Protein AF-A0A2L2WLI5-F1 (afdb_monomer)

Nearest PDB structures (foldseek):
  4k7j-assembly1_A  TM=8.783E-01  e=5.135E-07  Neisseria meningitidis 4119
  8gld-assembly2_B  TM=8.188E-01  e=1.890E-06  Campylobacter jejuni subsp. jejuni 81-176
  7pzh-assembly4_GGG  TM=7.085E-01  e=3.928E-03  Phocaeicola vulgatus
  4hf7-assembly1_A-2  TM=6.699E-01  e=5.605E-03  Bacteroides thetaiotaomicron VPI-5482
  4ppy-assembly2_C-2  TM=7.044E-01  e=2.322E-02  Bacteroides fragilis NCTC 9343

Radius of gyration: 19.75 Å; Cα contacts (8 Å, |Δi|>4): 233; chains: 1; bounding box: 50×49×46 Å

Foldseek 3Di:
DDDDDDDDPDDDDDDDPDDPPDDDPDDDDDDPDDDDDDDDDDPLDQLLCLLVPDLVVLLVCCVVPVAQEDEAEGDQNQADLPRDPVSLVVSLVSVLSSLVSNCVNRVNHAYEYEAHAFAWDQDPVGTWTGPCSVVSRVSSVVSCVVSVGHYDDNCVLLPHICSLVVCVVVVQADPNRHGGDPNVVVSSVVVVVVVVVVVVVVVCVVVVD

Sequence (209 aa):
MIEDRDSMRNISYRFTGVGHDTFIYGMALESDYGVVLDNFSMRGSAGFTIANIPHSVLADFARLRPYDLIILHFGLNVVSEKSRSANYKAYIKRMTRAVEKLRGAYPEASILIVSVPDRNQRTADGIKTMPGIESLSAYQQIMASECKVAYFNLFKAMGGRESMKALVERKLANKDYTHLSFGGGTCLAGYFYDSFMAGYDNYKYSIGE

Secondary structure (DSSP, 8-state):
-----S--S-------S--TT----------SSS--------TT--SGGGGGS-HHHHHHHHHHS--SEEEEE--GGG--TT--HHHHHHHHHHHHHHHHHHHHH-TT-EEEEEPPPP-EEEETTEEEEPTTHHHHHHHHHHHHHHHT-EEE-HHHHHTSTTHHHHHHHTTSB-TTSS-B-HHHHHHHHHHHHHHHHHHHHHHHHHHT-

Structure (mmCIF, N/CA/C/O backbone):
data_AF-A0A2L2WLI5-F1
#
_entry.id   AF-A0A2L2WLI5-F1
#
loop_
_atom_site.group_PDB
_atom_site.id
_atom_site.type_symbol
_atom_site.label_atom_id
_atom_site.label_alt_id
_atom_site.label_comp_id
_atom_site.label_asym_id
_atom_site.label_entity_id
_atom_site.label_seq_id
_atom_site.pdbx_PDB_ins_code
_atom_site.Cartn_x
_atom_site.Cartn_y
_atom_site.Cartn_z
_atom_site.occupancy
_atom_site.B_iso_or_equiv
_atom_site.auth_seq_id
_atom_site.auth_comp_id
_atom_site.auth_asym_id
_atom_site.auth_atom_id
_atom_site.pdbx_PDB_model_num
ATOM 1 N N . MET A 1 1 ? -21.659 7.778 16.772 1.00 69.56 1 MET A N 1
ATOM 2 C CA . MET A 1 1 ? -21.902 6.750 15.743 1.00 69.56 1 MET A CA 1
ATOM 3 C C . MET A 1 1 ? -23.337 6.300 15.913 1.00 69.56 1 MET A C 1
ATOM 5 O O . MET A 1 1 ? -23.745 6.132 17.054 1.00 69.56 1 MET A O 1
ATOM 9 N N . ILE A 1 2 ? -24.103 6.228 14.828 1.00 73.88 2 ILE A N 1
ATOM 10 C CA . ILE A 1 2 ? -25.409 5.563 14.826 1.00 73.88 2 ILE A CA 1
ATOM 11 C C . ILE A 1 2 ? -25.110 4.142 14.359 1.00 73.88 2 ILE A C 1
ATOM 13 O O . ILE A 1 2 ? -24.479 3.987 13.317 1.00 73.88 2 ILE A O 1
ATOM 17 N N . GLU A 1 3 ? -25.485 3.150 15.155 1.00 81.00 3 GLU A N 1
ATOM 18 C CA . GLU A 1 3 ? -25.255 1.734 14.876 1.00 81.00 3 GLU A CA 1
ATOM 19 C C . GLU A 1 3 ? -26.604 1.023 14.884 1.00 81.00 3 GLU A C 1
ATOM 21 O O . GLU A 1 3 ? -27.431 1.282 15.760 1.00 81.00 3 GLU A O 1
ATOM 26 N N . ASP A 1 4 ? -26.827 0.171 13.891 1.00 81.25 4 ASP A N 1
ATOM 27 C CA . ASP A 1 4 ? -28.025 -0.647 13.760 1.00 81.25 4 ASP A CA 1
ATOM 28 C C . ASP A 1 4 ? -27.595 -2.067 13.367 1.00 81.25 4 ASP A C 1
ATOM 30 O O . ASP A 1 4 ? -26.727 -2.243 12.508 1.00 81.25 4 ASP A O 1
ATOM 34 N N . ARG A 1 5 ? -28.158 -3.068 14.048 1.00 81.94 5 ARG A N 1
ATOM 35 C CA . ARG A 1 5 ? -27.783 -4.483 13.951 1.00 81.94 5 ARG A CA 1
ATOM 36 C C . ARG A 1 5 ? -29.018 -5.299 13.601 1.00 81.94 5 ARG A C 1
ATOM 38 O O . ARG A 1 5 ? -29.690 -5.837 14.477 1.00 81.94 5 ARG A O 1
ATOM 45 N N . ASP A 1 6 ? -29.304 -5.390 12.309 1.00 79.50 6 ASP A N 1
ATOM 46 C CA . ASP A 1 6 ? -30.374 -6.230 11.779 1.00 79.50 6 ASP A CA 1
ATOM 47 C C . ASP A 1 6 ? -30.010 -6.731 10.371 1.00 79.50 6 ASP A C 1
ATOM 49 O O . ASP A 1 6 ? -29.080 -6.252 9.716 1.00 79.50 6 ASP A O 1
ATOM 53 N N . SER A 1 7 ? -30.758 -7.714 9.888 1.00 78.88 7 SER A N 1
ATOM 54 C CA . SER A 1 7 ? -30.717 -8.189 8.513 1.00 78.88 7 SER A CA 1
ATOM 55 C C . SER A 1 7 ? -31.210 -7.104 7.543 1.00 78.88 7 SER A C 1
ATOM 57 O O . SER A 1 7 ? -32.400 -6.939 7.277 1.00 78.88 7 SER A O 1
ATOM 59 N N . MET A 1 8 ? -30.276 -6.343 6.975 1.00 78.75 8 MET A N 1
ATOM 60 C CA . MET A 1 8 ? -30.604 -5.236 6.075 1.00 78.75 8 MET A CA 1
ATOM 61 C C . MET A 1 8 ? -30.546 -5.652 4.603 1.00 78.75 8 MET A C 1
ATOM 63 O O . MET A 1 8 ? -29.568 -6.227 4.130 1.00 78.75 8 MET A O 1
ATOM 67 N N . ARG A 1 9 ? -31.597 -5.311 3.846 1.00 84.06 9 ARG A N 1
ATOM 68 C CA . ARG A 1 9 ? -31.627 -5.423 2.371 1.00 84.06 9 ARG A CA 1
ATOM 69 C C . ARG A 1 9 ? -31.461 -4.080 1.659 1.00 84.06 9 ARG A C 1
ATOM 71 O O . ARG A 1 9 ? -31.092 -4.055 0.490 1.00 84.06 9 ARG A O 1
ATOM 78 N N . ASN A 1 10 ? -31.783 -2.979 2.337 1.00 84.69 10 ASN A N 1
ATOM 79 C CA . ASN A 1 10 ? -31.683 -1.618 1.821 1.00 84.69 10 ASN A CA 1
ATOM 80 C C . ASN A 1 10 ? -31.500 -0.643 2.991 1.00 84.69 10 ASN A C 1
ATOM 82 O O . ASN A 1 10 ? -32.093 -0.849 4.047 1.00 84.69 10 ASN A O 1
ATOM 86 N N . ILE A 1 11 ? -30.713 0.415 2.790 1.00 83.31 11 ILE A N 1
ATOM 87 C CA . ILE A 1 11 ? -30.401 1.426 3.801 1.00 83.31 11 ILE A CA 1
ATOM 88 C C . ILE A 1 11 ? -30.566 2.812 3.174 1.00 83.31 11 ILE A C 1
ATOM 90 O O . ILE A 1 11 ? -30.004 3.103 2.118 1.00 83.31 11 ILE A O 1
ATOM 94 N N . SER A 1 12 ? -31.333 3.683 3.832 1.00 86.06 12 SER A N 1
ATOM 95 C CA . SER A 1 12 ? -31.517 5.078 3.427 1.00 86.06 12 SER A CA 1
ATOM 96 C C . SER A 1 12 ? -31.448 5.986 4.648 1.00 86.06 12 SER A C 1
ATOM 98 O O . SER A 1 12 ? -32.188 5.793 5.607 1.00 86.06 12 SER A O 1
ATOM 100 N N . TYR A 1 13 ? -30.573 6.991 4.600 1.00 83.50 13 TYR A N 1
ATOM 101 C CA . TYR A 1 13 ? -30.448 8.014 5.637 1.00 83.50 13 TYR A CA 1
ATOM 102 C C . TYR A 1 13 ? -30.623 9.406 5.032 1.00 83.50 13 TYR A C 1
ATOM 104 O O . TYR A 1 13 ? -30.145 9.694 3.933 1.00 83.50 13 TYR A O 1
ATOM 112 N N . ARG A 1 14 ? -31.291 10.290 5.777 1.00 87.88 14 ARG A N 1
ATOM 113 C CA . ARG A 1 14 ? -31.435 11.711 5.452 1.00 87.88 14 ARG A CA 1
ATOM 114 C C . ARG A 1 14 ? -30.994 12.536 6.653 1.00 87.88 14 ARG A C 1
ATOM 116 O O . ARG A 1 14 ? -31.532 12.374 7.741 1.00 87.88 14 ARG A O 1
ATOM 123 N N . PHE A 1 15 ? -30.060 13.453 6.431 1.00 85.81 15 PHE A N 1
ATOM 124 C CA . PHE A 1 15 ? -29.636 14.426 7.432 1.00 85.81 15 PHE A CA 1
ATOM 125 C C . PHE A 1 15 ? -30.401 15.739 7.216 1.00 85.81 15 PHE A C 1
ATOM 127 O O . PHE A 1 15 ? -30.430 16.263 6.103 1.00 85.81 15 PHE A O 1
ATOM 134 N N . THR A 1 16 ? -31.038 16.269 8.261 1.00 88.56 16 THR A N 1
ATOM 135 C CA . THR A 1 16 ? -31.760 17.555 8.243 1.00 88.56 16 THR A CA 1
ATOM 136 C C . THR A 1 16 ? -31.148 18.512 9.262 1.00 88.56 16 THR A C 1
ATOM 138 O O . THR A 1 16 ? -30.749 18.068 10.333 1.00 88.56 16 THR A O 1
ATOM 141 N N . GLY A 1 17 ? -31.091 19.814 8.958 1.00 86.31 17 GLY A N 1
ATOM 142 C CA . GLY A 1 17 ? -30.504 20.810 9.869 1.00 86.31 17 GLY A CA 1
ATOM 143 C C . GLY A 1 17 ? -28.972 20.761 9.951 1.00 86.31 17 GLY A C 1
ATOM 144 O O . GLY A 1 17 ? -28.402 21.061 10.993 1.00 86.31 17 GLY A O 1
ATOM 145 N N . VAL A 1 18 ? -28.306 20.358 8.864 1.00 87.94 18 VAL A N 1
ATOM 146 C CA . VAL A 1 18 ? -26.841 20.259 8.781 1.00 87.94 18 VAL A CA 1
ATOM 147 C C . VAL A 1 18 ? -26.223 21.662 8.848 1.00 87.94 18 VAL A C 1
ATOM 149 O O . VAL A 1 18 ? -26.356 22.449 7.912 1.00 87.94 18 VAL A O 1
ATOM 152 N N . GLY A 1 19 ? -25.580 21.981 9.974 1.00 89.38 19 GLY A N 1
ATOM 153 C CA . GLY A 1 19 ? -24.849 23.235 10.183 1.00 89.38 19 GLY A CA 1
ATOM 154 C C . GLY A 1 19 ? -23.445 23.211 9.570 1.00 89.38 19 GLY A C 1
ATOM 155 O O . GLY A 1 19 ? -22.954 22.156 9.170 1.00 89.38 19 GLY A O 1
ATOM 156 N N . HIS A 1 20 ? -22.779 24.370 9.544 1.00 83.94 20 HIS A N 1
ATOM 157 C CA . HIS A 1 20 ? -21.461 24.559 8.916 1.00 83.94 20 HIS A CA 1
ATOM 158 C C . HIS A 1 20 ? -20.342 23.674 9.496 1.00 83.94 20 HIS A C 1
ATOM 160 O O . HIS A 1 20 ? -19.433 23.309 8.758 1.00 83.94 20 HIS A O 1
ATOM 166 N N . ASP A 1 21 ? -20.450 23.261 10.761 1.00 86.06 21 ASP A N 1
ATOM 167 C CA . ASP A 1 21 ? -19.454 22.421 11.446 1.00 86.06 21 ASP A CA 1
ATOM 168 C C . ASP A 1 21 ? -19.789 20.917 11.431 1.00 86.06 21 ASP A C 1
ATOM 170 O O . ASP A 1 21 ? -19.238 20.131 12.204 1.00 86.06 21 ASP A O 1
ATOM 174 N N . THR A 1 22 ? -20.718 20.484 10.574 1.00 85.50 22 THR A N 1
ATOM 175 C CA . THR A 1 22 ? -21.106 19.069 10.508 1.00 85.50 22 THR A CA 1
ATOM 176 C C . THR A 1 22 ? -20.199 18.300 9.549 1.00 85.50 22 THR A C 1
ATOM 178 O O . THR A 1 22 ? -20.239 18.513 8.339 1.00 85.50 22 THR A O 1
ATOM 181 N N . PHE A 1 23 ? -19.439 17.337 10.076 1.00 83.19 23 PHE A N 1
ATOM 182 C CA . PHE A 1 23 ? -18.619 16.421 9.279 1.00 83.19 23 PHE A CA 1
ATOM 183 C C . PHE A 1 23 ? -19.263 15.036 9.203 1.00 83.19 23 PHE A C 1
ATOM 185 O O . PHE A 1 23 ? -19.529 14.405 10.225 1.00 83.19 23 PHE A O 1
ATOM 192 N N . ILE A 1 24 ? -19.473 14.545 7.981 1.00 84.75 24 ILE A N 1
ATOM 193 C CA . ILE A 1 24 ? -19.951 13.185 7.715 1.00 84.75 24 ILE A CA 1
ATOM 194 C C . ILE A 1 24 ? -18.846 12.455 6.955 1.00 84.75 24 ILE A C 1
ATOM 196 O O . ILE A 1 24 ? -18.564 12.774 5.804 1.00 84.75 24 ILE A O 1
ATOM 200 N N . TYR A 1 25 ? -18.210 11.489 7.614 1.00 82.81 25 TYR A N 1
ATOM 201 C CA . TYR A 1 25 ? -17.090 10.739 7.037 1.00 82.81 25 TYR A CA 1
ATOM 202 C C . TYR A 1 25 ? -17.541 9.597 6.123 1.00 82.81 25 TYR A C 1
ATOM 204 O O . TYR A 1 25 ? -16.843 9.269 5.168 1.00 82.81 25 TYR A O 1
ATOM 212 N N . GLY A 1 26 ? -18.701 8.998 6.398 1.00 84.88 26 GLY A N 1
ATOM 213 C CA . GLY A 1 26 ? -19.236 7.894 5.611 1.00 84.88 26 GLY A CA 1
ATOM 214 C C . GLY A 1 26 ? -20.197 7.015 6.404 1.00 84.88 26 GLY A C 1
ATOM 215 O O . GLY A 1 26 ? -20.680 7.399 7.469 1.00 84.88 26 GLY A O 1
ATOM 216 N N . MET A 1 27 ? -20.453 5.833 5.854 1.00 85.81 27 MET A N 1
ATOM 217 C CA . MET A 1 27 ? -21.262 4.767 6.436 1.00 85.81 27 MET A CA 1
ATOM 218 C C . MET A 1 27 ? -20.467 3.468 6.323 1.00 85.81 27 MET A C 1
ATOM 220 O O . MET A 1 27 ? -19.916 3.190 5.258 1.00 85.81 27 MET A O 1
ATOM 224 N N . ALA A 1 28 ? -20.408 2.701 7.408 1.00 87.75 28 ALA A N 1
ATOM 225 C CA . ALA A 1 28 ? -19.842 1.360 7.409 1.00 87.75 28 ALA A CA 1
ATOM 226 C C . ALA A 1 28 ? -20.983 0.344 7.337 1.00 87.75 28 ALA A C 1
ATOM 228 O O . ALA A 1 28 ? -21.968 0.475 8.061 1.00 87.75 28 ALA A O 1
ATOM 229 N N . LEU A 1 29 ? -20.851 -0.629 6.437 1.00 87.19 29 LEU A N 1
ATOM 230 C CA . LEU A 1 29 ? -21.789 -1.732 6.257 1.00 87.19 29 LEU A CA 1
ATOM 231 C C . LEU A 1 29 ? -21.010 -3.024 6.450 1.00 87.19 29 LEU A C 1
ATOM 233 O O . LEU A 1 29 ? -20.228 -3.410 5.581 1.00 87.19 29 LEU A O 1
ATOM 237 N N . GLU A 1 30 ? -21.189 -3.657 7.600 1.00 88.12 30 GLU A N 1
ATOM 238 C CA . GLU A 1 30 ? -20.356 -4.778 8.018 1.00 88.12 30 GLU A CA 1
ATOM 239 C C . GLU A 1 30 ? -21.142 -5.837 8.784 1.00 88.12 30 GLU A C 1
ATOM 241 O O . GLU A 1 30 ? -22.299 -5.643 9.151 1.00 88.12 30 GLU A O 1
ATOM 246 N N . SER A 1 31 ? -20.497 -6.985 8.967 1.00 86.25 31 SER A N 1
ATOM 247 C CA . SER A 1 31 ? -21.004 -8.113 9.740 1.00 86.25 31 SER A CA 1
ATOM 248 C C . SER A 1 31 ? -20.252 -8.195 11.066 1.00 86.25 31 SER A C 1
ATOM 250 O O . SER A 1 31 ? -19.082 -7.826 11.133 1.00 86.25 31 SER A O 1
ATOM 252 N N . ASP A 1 32 ? -20.889 -8.768 12.087 1.00 85.06 32 ASP A N 1
ATOM 253 C CA . ASP A 1 32 ? -20.262 -9.066 13.385 1.00 85.06 32 ASP A CA 1
ATOM 254 C C . ASP A 1 32 ? -19.161 -10.143 13.292 1.00 85.06 32 ASP A C 1
ATOM 256 O O . ASP A 1 32 ? -18.429 -10.384 14.249 1.00 85.06 32 ASP A O 1
ATOM 260 N N . TYR A 1 33 ? -19.050 -10.822 12.147 1.00 89.50 33 TYR A N 1
ATOM 261 C CA . TYR A 1 33 ? -18.072 -11.874 11.890 1.00 89.50 33 TYR A CA 1
ATOM 262 C C . TYR A 1 33 ? -17.509 -11.792 10.470 1.00 89.50 33 TYR A C 1
ATOM 264 O O . TYR A 1 33 ? -18.189 -11.374 9.530 1.00 89.50 33 TYR A O 1
ATOM 272 N N . GLY A 1 34 ? -16.281 -12.286 10.308 1.00 92.25 34 GLY A N 1
ATOM 273 C CA . GLY A 1 34 ? -15.563 -12.317 9.036 1.00 92.25 34 GLY A CA 1
ATOM 274 C C . GLY A 1 34 ? -14.453 -11.271 8.970 1.00 92.25 34 GLY A C 1
ATOM 275 O O . GLY A 1 34 ? -13.931 -10.841 9.992 1.00 92.25 34 GLY A O 1
ATOM 276 N N . VAL A 1 35 ? -14.071 -10.895 7.749 1.00 92.38 35 VAL A N 1
ATOM 277 C CA . VAL A 1 35 ? -13.029 -9.893 7.491 1.00 92.38 35 VAL A CA 1
ATOM 278 C C . VAL A 1 35 ? -13.682 -8.642 6.923 1.00 92.38 35 VAL A C 1
ATOM 280 O O . VAL A 1 35 ? -14.320 -8.698 5.870 1.00 92.38 35 VAL A O 1
ATOM 283 N N . VAL A 1 36 ? -13.484 -7.512 7.597 1.00 93.81 36 VAL A N 1
ATOM 284 C CA . VAL A 1 36 ? -13.889 -6.191 7.112 1.00 93.81 36 VAL A CA 1
ATOM 285 C C . VAL A 1 36 ? -12.680 -5.509 6.480 1.00 93.81 36 VAL A C 1
ATOM 287 O O . VAL A 1 36 ? -11.599 -5.476 7.065 1.00 93.81 36 VAL A O 1
ATOM 290 N N . LEU A 1 37 ? -12.852 -4.972 5.271 1.00 93.31 37 LEU A N 1
ATOM 291 C CA . LEU A 1 37 ? -11.795 -4.275 4.542 1.00 93.31 37 LEU A CA 1
ATOM 292 C C . LEU A 1 37 ? -12.228 -2.848 4.208 1.00 93.31 37 LEU A C 1
ATOM 294 O O . LEU A 1 37 ? -12.987 -2.628 3.264 1.00 93.31 37 LEU A O 1
ATOM 298 N N . ASP A 1 38 ? -11.651 -1.882 4.918 1.00 92.75 38 ASP A N 1
ATOM 299 C CA . ASP A 1 38 ? -11.814 -0.463 4.615 1.00 92.75 38 ASP A CA 1
ATOM 300 C C . ASP A 1 38 ? -10.681 0.024 3.696 1.00 92.75 38 ASP A C 1
ATOM 302 O O . ASP A 1 38 ? -9.505 0.050 4.064 1.00 92.75 38 ASP A O 1
ATOM 306 N N . ASN A 1 39 ? -11.026 0.421 2.467 1.00 91.50 39 ASN A N 1
ATOM 307 C CA . ASN A 1 39 ? -10.056 0.893 1.475 1.00 91.50 39 ASN A CA 1
ATOM 308 C C . ASN A 1 39 ? -10.063 2.426 1.338 1.00 91.50 39 ASN A C 1
ATOM 310 O O . ASN A 1 39 ? -10.873 3.001 0.608 1.00 91.50 39 ASN A O 1
ATOM 314 N N . PHE A 1 40 ? -9.085 3.091 1.958 1.00 88.81 40 PHE A N 1
ATOM 315 C CA . PHE A 1 40 ? -8.887 4.542 1.854 1.00 88.81 40 PHE A CA 1
ATOM 316 C C . PHE A 1 40 ? -7.938 4.914 0.708 1.00 88.81 40 PHE A C 1
ATOM 318 O O . PHE A 1 40 ? -6.745 5.168 0.893 1.00 88.81 40 PHE A O 1
ATOM 325 N N . SER A 1 41 ? -8.475 4.977 -0.508 1.00 79.38 41 SER A N 1
ATOM 326 C CA . SER A 1 41 ? -7.693 5.328 -1.698 1.00 79.38 41 SER A CA 1
ATOM 327 C C . SER A 1 41 ? -7.549 6.846 -1.885 1.00 79.38 41 SER A C 1
ATOM 329 O O . SER A 1 41 ? -8.509 7.544 -2.202 1.00 79.38 41 SER A O 1
ATOM 331 N N . MET A 1 42 ? -6.320 7.363 -1.777 1.00 81.38 42 MET A N 1
ATOM 332 C CA . MET A 1 42 ? -5.989 8.765 -2.078 1.00 81.38 42 MET A CA 1
ATOM 333 C C . MET A 1 42 ? -5.240 8.879 -3.412 1.00 81.38 42 MET A C 1
ATOM 335 O O . MET A 1 42 ? -4.014 8.732 -3.471 1.00 81.38 42 MET A O 1
ATOM 339 N N . ARG A 1 43 ? -5.966 9.159 -4.501 1.00 80.31 43 ARG A N 1
ATOM 340 C CA . ARG A 1 43 ? -5.370 9.306 -5.840 1.00 80.31 43 ARG A CA 1
ATOM 341 C C . ARG A 1 43 ? -4.275 10.380 -5.834 1.00 80.31 43 ARG A C 1
ATOM 343 O O . ARG A 1 43 ? -4.484 11.489 -5.358 1.00 80.31 43 ARG A O 1
ATOM 350 N N . GLY A 1 44 ? -3.105 10.043 -6.379 1.00 81.88 44 GLY A N 1
ATOM 351 C CA . GLY A 1 44 ? -1.966 10.963 -6.484 1.00 81.88 44 GLY A CA 1
ATOM 352 C C . GLY A 1 44 ? -1.221 11.225 -5.169 1.00 81.88 44 GLY A C 1
ATOM 353 O O . GLY A 1 44 ? -0.219 11.937 -5.172 1.00 81.88 44 GLY A O 1
ATOM 354 N N . SER A 1 45 ? -1.652 10.640 -4.046 1.00 87.62 45 SER A N 1
ATOM 355 C CA . SER A 1 45 ? -0.973 10.832 -2.766 1.00 87.62 45 SER A CA 1
ATOM 356 C C . SER A 1 45 ? 0.312 10.012 -2.680 1.00 87.62 45 SER A C 1
ATOM 358 O O . SER A 1 45 ? 0.380 8.854 -3.092 1.00 87.62 45 SER A O 1
ATOM 360 N N . ALA A 1 46 ? 1.343 10.613 -2.096 1.00 86.69 46 ALA A N 1
ATOM 361 C CA . ALA A 1 46 ? 2.561 9.921 -1.687 1.00 86.69 46 ALA A CA 1
ATOM 362 C C . ALA A 1 46 ? 2.468 9.370 -0.247 1.00 86.69 46 ALA A C 1
ATOM 364 O O . ALA A 1 46 ? 3.478 8.953 0.304 1.00 86.69 46 ALA A O 1
ATOM 365 N N . GLY A 1 47 ? 1.292 9.411 0.392 1.00 87.69 47 GLY A N 1
ATOM 366 C CA . GLY A 1 47 ? 1.066 8.905 1.757 1.00 87.69 47 GLY A CA 1
ATOM 367 C C . GLY A 1 47 ? 1.435 9.890 2.871 1.00 87.69 47 GLY A C 1
ATOM 368 O O . GLY A 1 47 ? 1.051 9.715 4.022 1.00 87.69 47 GLY A O 1
ATOM 369 N N . PHE A 1 48 ? 2.113 10.990 2.539 1.00 85.06 48 PHE A N 1
ATOM 370 C CA . PHE A 1 48 ? 2.603 11.957 3.524 1.00 85.06 48 PHE A CA 1
ATOM 371 C C . PHE A 1 48 ? 1.525 12.649 4.354 1.00 85.06 48 PHE A C 1
ATOM 373 O O . PHE A 1 48 ? 1.817 13.148 5.439 1.00 85.06 48 PHE A O 1
ATOM 380 N N . THR A 1 49 ? 0.309 12.738 3.821 1.00 88.25 49 THR A N 1
ATOM 381 C CA . THR A 1 49 ? -0.821 13.396 4.480 1.00 88.25 49 THR A CA 1
ATOM 382 C C . THR A 1 49 ? -1.246 12.665 5.748 1.00 88.25 49 THR A C 1
ATOM 384 O O . THR A 1 49 ? -1.751 13.315 6.656 1.00 88.25 49 THR A O 1
ATOM 387 N N . ILE A 1 50 ? -0.957 11.364 5.867 1.00 92.00 50 ILE A N 1
ATOM 388 C CA . ILE A 1 50 ? -1.261 10.559 7.058 1.00 92.00 50 ILE A CA 1
ATOM 389 C C . ILE A 1 50 ? -0.598 11.157 8.304 1.00 92.00 50 ILE A C 1
ATOM 391 O O . ILE A 1 50 ? -1.244 11.327 9.335 1.00 92.00 50 ILE A O 1
ATOM 395 N N . ALA A 1 51 ? 0.668 11.575 8.197 1.00 90.19 51 ALA A N 1
ATOM 396 C CA . ALA A 1 51 ? 1.386 12.194 9.311 1.00 90.19 51 ALA A CA 1
ATOM 397 C C . ALA A 1 51 ? 0.753 13.528 9.769 1.00 90.19 51 ALA A C 1
ATOM 399 O O . ALA A 1 51 ? 0.946 13.950 10.914 1.00 90.19 51 ALA A O 1
ATOM 400 N N . ASN A 1 52 ? -0.030 14.179 8.903 1.00 91.00 52 ASN A N 1
ATOM 401 C CA . ASN A 1 52 ? -0.676 15.459 9.187 1.00 91.00 52 ASN A CA 1
ATOM 402 C C . ASN A 1 52 ? -2.076 15.311 9.798 1.00 91.00 52 ASN A C 1
ATOM 404 O O . ASN A 1 52 ? -2.590 16.298 10.319 1.00 91.00 52 ASN A O 1
ATOM 408 N N . ILE A 1 53 ? -2.688 14.120 9.776 1.00 92.25 53 ILE A N 1
ATOM 409 C CA . ILE A 1 53 ? -4.010 13.909 10.386 1.00 92.25 53 ILE A CA 1
ATOM 410 C C . ILE A 1 53 ? -3.897 14.201 11.889 1.00 92.25 53 ILE A C 1
ATOM 412 O O . ILE A 1 53 ? -2.975 13.683 12.519 1.00 92.25 53 ILE A O 1
ATOM 416 N N . PRO A 1 54 ? -4.749 15.042 12.498 1.00 93.56 54 PRO A N 1
ATOM 417 C CA . PRO A 1 54 ? -4.687 15.290 13.935 1.00 93.56 54 PRO A CA 1
ATOM 418 C C . PRO A 1 54 ? -4.779 13.983 14.729 1.00 93.56 54 PRO A C 1
ATOM 420 O O . PRO A 1 54 ? -5.543 13.089 14.376 1.00 93.56 54 PRO A O 1
ATOM 423 N N . HIS A 1 55 ? -3.992 13.861 15.801 1.00 93.06 55 HIS A N 1
ATOM 424 C CA . HIS A 1 55 ? -3.996 12.635 16.603 1.00 93.06 55 HIS A CA 1
ATOM 425 C C . HIS A 1 55 ? -5.375 12.368 17.225 1.00 93.06 55 HIS A C 1
ATOM 427 O O . HIS A 1 55 ? -5.803 11.225 17.236 1.00 93.06 55 HIS A O 1
ATOM 433 N N . SER A 1 56 ? -6.099 13.415 17.641 1.00 93.38 56 SER A N 1
ATOM 434 C CA . SER A 1 56 ? -7.481 13.300 18.129 1.00 93.38 56 SER A CA 1
ATOM 435 C C . SER A 1 56 ? -8.410 12.657 17.101 1.00 93.38 56 SER A C 1
ATOM 437 O O . SER A 1 56 ? -9.140 11.738 17.439 1.00 93.38 56 SER A O 1
ATOM 439 N N . VAL A 1 57 ? -8.314 13.061 15.830 1.00 92.50 57 VAL A N 1
ATOM 440 C CA . VAL A 1 57 ? -9.104 12.469 14.742 1.00 92.50 57 VAL A CA 1
ATOM 441 C C . VAL A 1 57 ? -8.745 10.995 14.551 1.00 92.50 57 VAL A C 1
ATOM 443 O O . VAL A 1 57 ? -9.636 10.165 14.420 1.00 92.50 57 VAL A O 1
ATOM 446 N N . LEU A 1 58 ? -7.454 10.642 14.567 1.00 93.88 58 LEU A N 1
ATOM 447 C CA . LEU A 1 58 ? -7.043 9.236 14.465 1.00 93.88 58 LEU A CA 1
ATOM 448 C C . LEU A 1 58 ? -7.515 8.405 15.662 1.00 93.88 58 LEU A C 1
ATOM 450 O O . LEU A 1 58 ? -7.941 7.277 15.454 1.00 93.88 58 LEU A O 1
ATOM 454 N N . ALA A 1 59 ? -7.459 8.952 16.877 1.00 92.94 59 ALA A N 1
ATOM 455 C CA . ALA A 1 59 ? -7.920 8.285 18.092 1.00 92.94 59 ALA A CA 1
ATOM 456 C C . ALA A 1 59 ? -9.447 8.097 18.098 1.00 92.94 59 ALA A C 1
ATOM 458 O O . ALA A 1 59 ? -9.935 7.030 18.467 1.00 92.94 59 ALA A O 1
ATOM 459 N N . ASP A 1 60 ? -10.206 9.092 17.626 1.00 92.12 60 ASP A N 1
ATOM 460 C CA . ASP A 1 60 ? -11.653 8.969 17.436 1.00 92.12 60 ASP A CA 1
ATOM 461 C C . ASP A 1 60 ? -11.989 7.882 16.415 1.00 92.12 60 ASP A C 1
ATOM 463 O O . ASP A 1 60 ? -12.876 7.063 16.661 1.00 92.12 60 ASP A O 1
ATOM 467 N N . PHE A 1 61 ? -11.255 7.832 15.299 1.00 91.94 61 PHE A N 1
ATOM 468 C CA . PHE A 1 61 ? -11.391 6.744 14.336 1.00 91.94 61 PHE A CA 1
ATOM 469 C C . PHE A 1 61 ? -11.010 5.398 14.947 1.00 91.94 61 PHE A C 1
ATOM 471 O O . PHE A 1 61 ? -11.783 4.470 14.789 1.00 91.94 61 PHE A O 1
ATOM 478 N N . ALA A 1 62 ? -9.910 5.280 15.691 1.00 93.94 62 ALA A N 1
ATOM 479 C CA . ALA A 1 62 ? -9.507 4.023 16.323 1.00 93.94 62 ALA A CA 1
ATOM 480 C C . ALA A 1 62 ? -10.550 3.503 17.320 1.00 93.94 62 ALA A C 1
ATOM 482 O O . ALA A 1 62 ? -10.807 2.304 17.383 1.00 93.94 62 ALA A O 1
ATOM 483 N N . ARG A 1 63 ? -11.208 4.406 18.056 1.00 91.88 63 ARG A N 1
ATOM 484 C CA . ARG A 1 63 ? -12.302 4.056 18.970 1.00 91.88 63 ARG A CA 1
ATOM 485 C C . ARG A 1 63 ? -13.553 3.568 18.234 1.00 91.88 63 ARG A C 1
ATOM 487 O O . ARG A 1 63 ? -14.278 2.735 18.763 1.00 91.88 63 ARG A O 1
ATOM 494 N N . LEU A 1 64 ? -13.846 4.133 17.064 1.00 90.00 64 LEU A N 1
ATOM 495 C CA . LEU A 1 64 ? -15.031 3.789 16.268 1.00 90.00 64 LEU A CA 1
ATOM 496 C C . LEU A 1 64 ? -14.784 2.638 15.281 1.00 90.00 64 LEU A C 1
ATOM 498 O O . LEU A 1 64 ? -15.730 1.968 14.886 1.00 90.00 64 LEU A O 1
ATOM 502 N N . ARG A 1 65 ? -13.533 2.453 14.859 1.00 90.06 65 ARG A N 1
ATOM 503 C CA . ARG A 1 65 ? -13.036 1.526 13.835 1.00 90.06 65 ARG A CA 1
ATOM 504 C C . ARG A 1 65 ? -11.700 0.936 14.312 1.00 90.06 65 ARG A C 1
ATOM 506 O O . ARG A 1 65 ? -10.641 1.352 13.833 1.00 90.06 65 ARG A O 1
ATOM 513 N N . PRO A 1 66 ? -11.716 0.020 15.291 1.00 92.38 66 PRO A N 1
ATOM 514 C CA . PRO A 1 66 ? -10.495 -0.615 15.767 1.00 92.38 66 PRO A CA 1
ATOM 515 C C . PRO A 1 66 ? -9.987 -1.598 14.705 1.00 92.38 66 PRO A C 1
ATOM 517 O O . PRO A 1 66 ? -10.560 -2.663 14.515 1.00 92.38 66 PRO A O 1
ATOM 520 N N . TYR A 1 67 ? -8.933 -1.230 13.977 1.00 96.19 67 TYR A N 1
ATOM 521 C CA . TYR A 1 67 ? -8.320 -2.123 12.992 1.00 96.19 67 TYR A CA 1
ATOM 522 C C . TYR A 1 67 ? -7.320 -3.074 13.647 1.00 96.19 67 TYR A C 1
ATOM 524 O O . TYR A 1 67 ? -6.457 -2.626 14.398 1.00 96.19 67 TYR A O 1
ATOM 5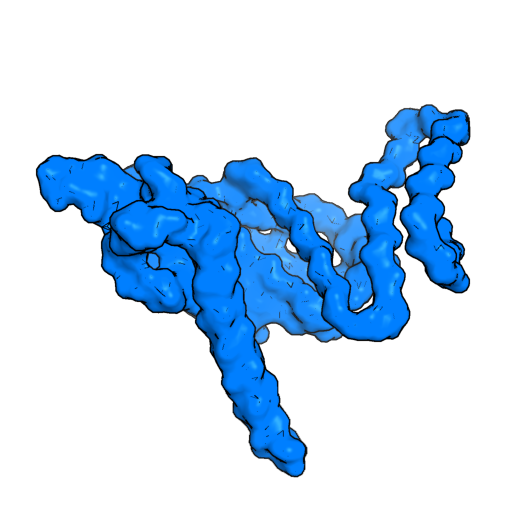32 N N . ASP A 1 68 ? -7.347 -4.347 13.256 1.00 96.50 68 ASP A N 1
ATOM 533 C CA . ASP A 1 68 ? -6.311 -5.325 13.623 1.00 96.50 68 ASP A CA 1
ATOM 534 C C . ASP A 1 68 ? -5.056 -5.201 12.740 1.00 96.50 68 ASP A C 1
ATOM 536 O O . ASP A 1 68 ? -3.938 -5.516 13.153 1.00 96.50 68 ASP A O 1
ATOM 540 N N . LEU A 1 69 ? -5.232 -4.723 11.503 1.00 97.31 69 LEU A N 1
ATOM 541 C CA . LEU A 1 69 ? -4.168 -4.566 10.516 1.00 97.31 69 LEU A CA 1
ATOM 542 C C . LEU A 1 69 ? -4.352 -3.291 9.692 1.00 97.31 69 LEU A C 1
ATOM 544 O O . LEU A 1 69 ? -5.366 -3.101 9.022 1.00 97.31 69 LEU A O 1
ATOM 548 N N . ILE A 1 70 ? -3.313 -2.458 9.655 1.00 97.88 70 ILE A N 1
ATOM 549 C CA . ILE A 1 70 ? -3.237 -1.273 8.799 1.00 97.88 70 ILE A CA 1
ATOM 550 C C . ILE A 1 70 ? -2.212 -1.515 7.691 1.00 97.88 70 ILE A C 1
ATOM 552 O O . ILE A 1 70 ? -1.018 -1.697 7.948 1.00 97.88 70 ILE A O 1
ATOM 556 N N . ILE A 1 71 ? -2.668 -1.466 6.439 1.00 97.56 71 ILE A N 1
ATOM 557 C CA . ILE A 1 71 ? -1.821 -1.659 5.257 1.00 97.56 71 ILE A CA 1
ATOM 558 C C . ILE A 1 71 ? -1.479 -0.304 4.630 1.00 97.56 71 ILE A C 1
ATOM 560 O O . ILE A 1 71 ? -2.353 0.427 4.164 1.00 97.56 71 ILE A O 1
ATOM 564 N N . LEU A 1 72 ? -0.187 0.021 4.562 1.00 97.00 72 LEU A N 1
ATOM 565 C CA . LEU A 1 72 ? 0.322 1.214 3.888 1.00 97.00 72 LEU A CA 1
ATOM 566 C C . LEU A 1 72 ? 0.923 0.839 2.535 1.00 97.00 72 LEU A C 1
ATOM 568 O O . LEU A 1 72 ? 2.040 0.329 2.453 1.00 97.00 72 LEU A O 1
ATOM 572 N N . HIS A 1 73 ? 0.190 1.152 1.468 1.00 95.75 73 HIS A N 1
ATOM 573 C CA . HIS A 1 73 ? 0.612 0.932 0.088 1.00 95.75 73 HIS A CA 1
ATOM 574 C C . HIS A 1 73 ? 0.763 2.274 -0.643 1.00 95.75 73 HIS A C 1
ATOM 576 O O . HIS A 1 73 ? -0.185 2.823 -1.202 1.00 95.75 73 HIS A O 1
ATOM 582 N N . PHE A 1 74 ? 1.979 2.821 -0.616 1.00 94.75 74 PHE A N 1
ATOM 583 C CA . PHE A 1 74 ? 2.330 4.100 -1.239 1.00 94.75 74 PHE A CA 1
ATOM 584 C C . PHE A 1 74 ? 3.707 4.021 -1.914 1.00 94.75 74 PHE A C 1
ATOM 586 O O . PHE A 1 74 ? 4.427 3.031 -1.798 1.00 94.75 74 PHE A O 1
ATOM 593 N N . GLY A 1 75 ? 4.087 5.093 -2.612 1.00 91.38 75 GLY A N 1
ATOM 594 C CA . GLY A 1 75 ? 5.438 5.279 -3.158 1.00 91.38 75 GLY A CA 1
ATOM 595 C C . GLY A 1 75 ? 5.461 5.574 -4.653 1.00 91.38 75 GLY A C 1
ATOM 596 O O . GLY A 1 75 ? 6.340 6.294 -5.119 1.00 91.38 75 GLY A O 1
ATOM 597 N N . LEU A 1 76 ? 4.447 5.126 -5.399 1.00 89.06 76 LEU A N 1
ATOM 598 C CA . LEU A 1 76 ? 4.406 5.267 -6.859 1.00 89.06 76 LEU A CA 1
ATOM 599 C C . LEU A 1 76 ? 4.479 6.731 -7.330 1.00 89.06 76 LEU A C 1
ATOM 601 O O . LEU A 1 76 ? 5.159 7.038 -8.305 1.00 89.06 76 LEU A O 1
ATOM 605 N N . ASN A 1 77 ? 3.840 7.643 -6.589 1.00 87.19 77 ASN A N 1
ATOM 606 C CA . ASN A 1 77 ? 3.791 9.080 -6.895 1.00 87.19 77 ASN A CA 1
ATOM 607 C C . ASN A 1 77 ? 5.081 9.845 -6.532 1.00 87.19 77 ASN A C 1
ATOM 609 O O . ASN A 1 77 ? 5.177 11.045 -6.774 1.00 87.19 77 ASN A O 1
ATOM 613 N N . VAL A 1 78 ? 6.072 9.175 -5.941 1.00 86.38 78 VAL A N 1
ATOM 614 C CA . VAL A 1 78 ? 7.385 9.752 -5.585 1.00 86.38 78 VAL A CA 1
ATOM 615 C C . VAL A 1 78 ? 8.415 9.478 -6.683 1.00 86.38 78 VAL A C 1
ATOM 617 O O . VAL A 1 78 ? 9.441 10.159 -6.782 1.00 86.38 78 VAL A O 1
ATOM 620 N N . VAL A 1 79 ? 8.155 8.469 -7.516 1.00 86.50 79 VAL A N 1
ATOM 621 C CA . VAL A 1 79 ? 9.065 8.042 -8.574 1.00 86.50 79 VAL A CA 1
ATOM 622 C C . VAL A 1 79 ? 8.830 8.872 -9.830 1.00 86.50 79 VAL A C 1
ATOM 624 O O . VAL A 1 79 ? 7.729 8.935 -10.379 1.00 86.50 79 VAL A O 1
ATOM 627 N N . SER A 1 80 ? 9.902 9.509 -10.287 1.00 84.38 80 SER A N 1
ATOM 628 C CA . SER A 1 80 ? 9.982 10.275 -11.526 1.00 84.38 80 SER A CA 1
ATOM 629 C C . SER A 1 80 ? 11.385 10.125 -12.108 1.00 84.38 80 SER A C 1
ATOM 631 O O . SER A 1 80 ? 12.320 9.803 -11.378 1.00 84.38 80 SER A O 1
ATOM 633 N N . GLU A 1 81 ? 11.568 10.434 -13.390 1.00 75.00 81 GLU A N 1
ATOM 634 C CA . GLU A 1 81 ? 12.893 10.419 -14.037 1.00 75.00 81 GLU A CA 1
ATOM 635 C C . GLU A 1 81 ? 13.920 11.331 -13.344 1.00 75.00 81 GLU A C 1
ATOM 637 O O . GLU A 1 81 ? 15.123 11.098 -13.416 1.00 75.00 81 GLU A O 1
ATOM 642 N N . LYS A 1 82 ? 13.447 12.372 -12.647 1.00 78.88 82 LYS A N 1
ATOM 643 C CA . LYS A 1 82 ? 14.289 13.334 -11.923 1.00 78.88 82 LYS A CA 1
ATOM 644 C C . LYS A 1 82 ? 14.535 12.935 -10.467 1.00 78.88 82 LYS A C 1
ATOM 646 O O . LYS A 1 82 ? 15.306 13.615 -9.782 1.00 78.88 82 LYS A O 1
ATOM 651 N N . SER A 1 83 ? 13.865 11.893 -9.973 1.00 80.69 83 SER A N 1
ATOM 652 C CA . SER A 1 83 ? 13.950 11.483 -8.574 1.00 80.69 83 SER A CA 1
ATOM 653 C C . SER A 1 83 ? 15.340 10.930 -8.273 1.00 80.69 83 SER A C 1
ATOM 655 O O . SER A 1 83 ? 15.829 10.012 -8.926 1.00 80.69 83 SER A O 1
ATOM 657 N N . ARG A 1 84 ? 15.986 11.502 -7.256 1.00 79.25 84 ARG A N 1
ATOM 658 C CA . ARG 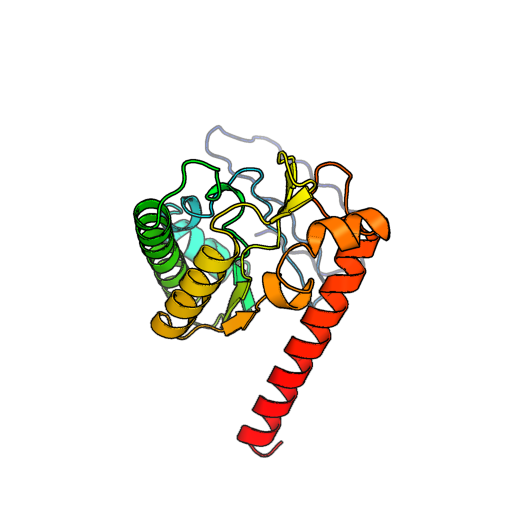A 1 84 ? 17.304 11.081 -6.766 1.00 79.25 84 ARG A CA 1
ATOM 659 C C . ARG A 1 84 ? 17.172 10.393 -5.414 1.00 79.25 84 ARG A C 1
ATOM 661 O O . ARG A 1 84 ? 16.162 10.538 -4.728 1.00 79.25 84 ARG A O 1
ATOM 668 N N . SER A 1 85 ? 18.236 9.734 -4.961 1.00 78.06 85 SER A N 1
ATOM 669 C CA . SER A 1 85 ? 18.262 9.056 -3.656 1.00 78.06 85 SER A CA 1
ATOM 670 C C . SER A 1 85 ? 17.892 9.977 -2.483 1.00 78.06 85 SER A C 1
ATOM 672 O O . SER A 1 85 ? 17.277 9.530 -1.519 1.00 78.06 85 SER A O 1
ATOM 674 N N . ALA A 1 86 ? 18.197 11.279 -2.568 1.00 80.31 86 ALA A N 1
ATOM 675 C CA . ALA A 1 86 ? 17.779 12.267 -1.570 1.00 80.31 86 ALA A CA 1
ATOM 676 C C . ALA A 1 86 ? 16.246 12.402 -1.463 1.00 80.31 86 ALA A C 1
ATOM 678 O O . ALA A 1 86 ? 15.719 12.532 -0.356 1.00 80.31 86 ALA A O 1
ATOM 679 N N . ASN A 1 87 ? 15.520 12.311 -2.585 1.00 88.00 87 ASN A N 1
ATOM 680 C CA . ASN A 1 87 ? 14.056 12.328 -2.596 1.00 88.00 87 ASN A CA 1
ATOM 681 C C . ASN A 1 87 ? 13.488 11.097 -1.879 1.00 88.00 87 ASN A C 1
ATOM 683 O O . ASN A 1 87 ? 12.548 11.230 -1.097 1.00 88.00 87 ASN A O 1
ATOM 687 N N . TYR A 1 88 ? 14.089 9.920 -2.083 1.00 90.12 88 TYR A N 1
ATOM 688 C CA . TYR A 1 88 ? 13.660 8.685 -1.421 1.00 90.12 88 TYR A CA 1
ATOM 689 C C . TYR A 1 88 ? 13.934 8.722 0.081 1.00 90.12 88 TYR A C 1
ATOM 691 O O . TYR A 1 88 ? 13.039 8.419 0.861 1.00 90.12 88 TYR A O 1
ATOM 699 N N . LYS A 1 89 ? 15.102 9.208 0.516 1.00 90.38 89 LYS A N 1
ATOM 700 C CA . LYS A 1 89 ? 15.392 9.405 1.949 1.00 90.38 89 LYS A CA 1
ATOM 701 C C . LYS A 1 89 ? 14.388 10.351 2.618 1.00 90.38 89 LYS A C 1
ATOM 703 O O . LYS A 1 89 ? 13.903 10.067 3.711 1.00 90.38 89 LYS A O 1
ATOM 708 N N . ALA A 1 90 ? 14.043 11.458 1.956 1.00 91.75 90 ALA A N 1
ATOM 709 C CA . ALA A 1 90 ? 13.031 12.385 2.458 1.00 91.75 90 ALA A CA 1
ATOM 710 C C . ALA A 1 90 ? 11.634 11.742 2.518 1.00 91.75 90 ALA A C 1
ATOM 712 O O . ALA A 1 90 ? 10.909 11.952 3.491 1.00 91.75 90 ALA A O 1
ATOM 713 N N . TYR A 1 91 ? 11.270 10.940 1.511 1.00 93.75 91 TYR A N 1
ATOM 714 C CA . TYR A 1 91 ? 10.037 10.153 1.513 1.00 93.75 91 TYR A CA 1
ATOM 715 C C . TYR A 1 91 ? 9.990 9.183 2.697 1.00 93.75 91 TYR A C 1
ATOM 717 O O . TYR A 1 91 ? 9.029 9.225 3.463 1.00 93.75 91 TYR A O 1
ATOM 725 N N . ILE A 1 92 ? 11.046 8.389 2.896 1.00 95.50 92 ILE A N 1
ATOM 726 C CA . ILE A 1 92 ? 11.135 7.424 3.995 1.00 95.50 92 ILE A CA 1
ATOM 727 C C . ILE A 1 92 ? 10.977 8.119 5.340 1.00 95.50 92 ILE A C 1
ATOM 729 O O . ILE A 1 92 ? 10.100 7.740 6.102 1.00 95.50 92 ILE A O 1
ATOM 733 N N . LYS A 1 93 ? 11.697 9.221 5.591 1.00 95.12 93 LYS A N 1
ATOM 734 C CA . LYS A 1 93 ? 11.558 9.984 6.843 1.00 95.12 93 LYS A CA 1
ATOM 735 C C . LYS A 1 93 ? 10.112 10.418 7.120 1.00 95.12 93 LYS A C 1
ATOM 737 O O . LYS A 1 93 ? 9.680 10.449 8.270 1.00 95.12 93 LYS A O 1
ATOM 742 N N . ARG A 1 94 ? 9.361 10.798 6.082 1.00 95.00 94 ARG A N 1
ATOM 743 C CA . ARG A 1 94 ? 7.953 11.205 6.222 1.00 95.00 94 ARG A CA 1
ATOM 744 C C . ARG A 1 94 ? 7.037 10.009 6.460 1.00 95.00 94 ARG A C 1
ATOM 746 O O . ARG A 1 94 ? 6.117 10.125 7.262 1.00 95.00 94 ARG A O 1
ATOM 753 N N . MET A 1 95 ? 7.296 8.885 5.799 1.00 97.12 95 MET A N 1
ATOM 754 C CA . MET A 1 95 ? 6.536 7.654 6.005 1.00 97.12 95 MET A CA 1
ATOM 755 C C . MET A 1 95 ? 6.817 7.020 7.371 1.00 97.12 95 MET A C 1
ATOM 757 O O . MET A 1 95 ? 5.867 6.584 8.009 1.00 97.12 95 MET A O 1
ATOM 761 N N . THR A 1 96 ? 8.048 7.075 7.887 1.00 97.38 96 THR A N 1
ATOM 762 C CA . THR A 1 96 ? 8.372 6.685 9.271 1.00 97.38 96 THR A CA 1
ATOM 763 C C . THR A 1 96 ? 7.496 7.440 10.270 1.00 97.38 96 THR A C 1
ATOM 765 O O . THR A 1 96 ? 6.840 6.822 11.100 1.00 97.38 96 THR A O 1
ATOM 768 N N . ARG A 1 97 ? 7.367 8.767 10.121 1.00 96.44 97 ARG A N 1
ATOM 769 C CA . ARG A 1 97 ? 6.470 9.577 10.968 1.00 96.44 97 ARG A CA 1
ATOM 770 C C . ARG A 1 97 ? 5.003 9.171 10.838 1.00 96.44 97 ARG A C 1
ATOM 772 O O . ARG A 1 97 ? 4.263 9.243 11.813 1.00 96.44 97 ARG A O 1
ATOM 779 N N . ALA A 1 98 ? 4.563 8.781 9.641 1.00 96.31 98 ALA A N 1
ATOM 780 C CA . ALA A 1 98 ? 3.206 8.281 9.440 1.00 96.31 98 ALA A CA 1
ATOM 781 C C . ALA A 1 98 ? 2.988 6.951 10.181 1.00 96.31 98 ALA A C 1
ATOM 783 O O . ALA A 1 98 ? 1.976 6.805 10.859 1.00 96.31 98 ALA A O 1
ATOM 784 N N . VAL A 1 99 ? 3.954 6.026 10.113 1.00 97.50 99 VAL A N 1
ATOM 785 C CA . VAL A 1 99 ? 3.927 4.749 10.848 1.00 97.50 99 VAL A CA 1
ATOM 786 C C . VAL A 1 99 ? 3.897 4.985 12.358 1.00 97.50 99 VAL A C 1
ATOM 788 O O . VAL A 1 99 ? 3.041 4.430 13.039 1.00 97.50 99 VAL A O 1
ATOM 791 N N . GLU A 1 100 ? 4.779 5.838 12.882 1.00 96.25 100 GLU A N 1
ATOM 792 C CA . GLU A 1 100 ? 4.820 6.189 14.310 1.00 96.25 100 GLU A CA 1
ATOM 793 C C . GLU A 1 100 ? 3.495 6.789 14.787 1.00 96.25 100 GLU A C 1
ATOM 795 O O . GLU A 1 100 ? 2.985 6.433 15.848 1.00 96.25 100 GLU A O 1
ATOM 800 N N . LYS A 1 101 ? 2.907 7.675 13.981 1.00 96.19 101 LYS A N 1
ATOM 801 C CA . LYS A 1 101 ? 1.648 8.332 14.321 1.00 96.19 101 LYS A CA 1
ATOM 802 C C . LYS A 1 101 ? 0.456 7.381 14.308 1.00 96.19 101 LYS A C 1
ATOM 804 O O . LYS A 1 101 ? -0.394 7.483 15.190 1.00 96.19 101 LYS A O 1
ATOM 809 N N . LEU A 1 102 ? 0.408 6.466 13.340 1.00 96.88 102 LEU A N 1
ATOM 810 C CA . LEU A 1 102 ? -0.604 5.413 13.299 1.00 96.88 102 LEU A CA 1
ATOM 811 C C . LEU A 1 102 ? -0.450 4.470 14.485 1.00 96.88 102 LEU A C 1
ATOM 813 O O . LEU A 1 102 ? -1.431 4.238 15.174 1.00 96.88 102 LEU A O 1
ATOM 817 N N . ARG A 1 103 ? 0.771 4.023 14.795 1.00 96.19 103 ARG A N 1
ATOM 818 C CA . ARG A 1 103 ? 1.038 3.182 15.970 1.00 96.19 103 ARG A CA 1
ATOM 819 C C . ARG A 1 103 ? 0.595 3.842 17.273 1.00 96.19 103 ARG A C 1
ATOM 821 O O . ARG A 1 103 ? 0.028 3.180 18.127 1.00 96.19 103 ARG A O 1
ATOM 828 N N . GLY A 1 104 ? 0.836 5.143 17.425 1.00 95.25 104 GLY A N 1
ATOM 829 C CA . GLY A 1 104 ? 0.389 5.875 18.609 1.00 95.25 104 GLY A CA 1
ATOM 830 C C . GLY A 1 104 ? -1.136 5.961 18.737 1.00 95.25 104 GLY A C 1
ATOM 831 O O . GLY A 1 104 ? -1.638 6.023 19.851 1.00 95.25 104 GLY A O 1
ATOM 832 N N . ALA A 1 105 ? -1.872 5.989 17.621 1.00 96.56 105 ALA A N 1
ATOM 833 C CA . ALA A 1 105 ? -3.337 6.061 17.625 1.00 96.56 105 ALA A CA 1
ATOM 834 C C . ALA A 1 105 ? -4.025 4.683 17.623 1.00 96.56 105 ALA A C 1
ATOM 836 O O . ALA A 1 105 ? -5.139 4.566 18.120 1.00 96.56 105 ALA A O 1
ATOM 837 N N . TYR A 1 106 ? -3.359 3.660 17.086 1.00 97.19 106 TYR A N 1
ATOM 838 C CA . TYR A 1 106 ? -3.827 2.280 16.969 1.00 97.19 106 TYR A CA 1
ATOM 839 C C . TYR A 1 106 ? -2.796 1.339 17.612 1.00 97.19 106 TYR A C 1
ATOM 841 O O . TYR A 1 106 ? -2.053 0.665 16.895 1.00 97.19 106 TYR A O 1
ATOM 849 N N . PRO A 1 107 ? -2.693 1.322 18.952 1.00 94.94 107 PRO A N 1
ATOM 850 C CA . PRO A 1 107 ? -1.644 0.576 19.648 1.00 94.94 107 PRO A CA 1
ATOM 851 C C . PRO A 1 107 ? -1.735 -0.942 19.443 1.00 94.94 107 PRO A C 1
ATOM 853 O O . PRO A 1 107 ? -0.701 -1.601 19.403 1.00 94.94 107 PRO A O 1
ATOM 856 N N . GLU A 1 108 ? -2.945 -1.471 19.247 1.00 94.94 108 GLU A N 1
ATOM 857 C CA . GLU A 1 108 ? -3.191 -2.906 19.037 1.00 94.94 108 GLU A CA 1
ATOM 858 C C . GLU A 1 108 ? -3.081 -3.331 17.562 1.00 94.94 108 GLU A C 1
ATOM 860 O O . GLU A 1 108 ? -3.023 -4.521 17.258 1.00 94.94 108 GLU A O 1
ATOM 865 N N . ALA A 1 109 ? -3.037 -2.377 16.625 1.00 97.69 109 ALA A N 1
ATOM 866 C CA . ALA A 1 109 ? -3.006 -2.694 15.204 1.00 97.69 109 ALA A CA 1
ATOM 867 C C . ALA A 1 109 ? -1.605 -3.120 14.758 1.00 97.69 109 ALA A C 1
ATOM 869 O O . ALA A 1 109 ? -0.615 -2.394 14.920 1.00 97.69 109 ALA A O 1
ATOM 870 N N . SER A 1 110 ? -1.536 -4.247 14.057 1.00 97.12 110 SER A N 1
ATOM 871 C CA . SER A 1 110 ? -0.374 -4.562 13.234 1.00 97.12 110 SER A CA 1
ATOM 872 C C . SER A 1 110 ? -0.277 -3.583 12.063 1.00 97.12 110 SER A C 1
ATOM 874 O O . SER A 1 110 ? -1.279 -3.113 11.524 1.00 97.12 110 SER A O 1
ATOM 876 N N . ILE A 1 111 ? 0.945 -3.280 11.626 1.00 98.19 111 ILE A N 1
ATOM 877 C CA . ILE A 1 111 ? 1.184 -2.439 10.448 1.00 98.19 111 ILE A CA 1
ATOM 878 C C . ILE A 1 111 ? 1.940 -3.257 9.406 1.00 98.19 111 ILE A C 1
ATOM 880 O O . ILE A 1 111 ? 2.928 -3.926 9.717 1.00 98.19 111 ILE A O 1
ATOM 884 N N . LEU A 1 112 ? 1.491 -3.161 8.157 1.00 97.94 112 LEU A N 1
ATOM 885 C CA . LEU A 1 112 ? 2.123 -3.777 6.999 1.00 97.94 112 LEU A CA 1
ATOM 886 C C . LEU A 1 112 ? 2.455 -2.716 5.954 1.00 97.94 112 LEU A C 1
ATOM 888 O O . LEU A 1 112 ? 1.587 -1.975 5.496 1.00 97.94 112 LEU A O 1
ATOM 892 N N . ILE A 1 113 ? 3.715 -2.675 5.532 1.00 98.25 113 ILE A N 1
ATOM 893 C CA . ILE A 1 113 ? 4.154 -1.866 4.398 1.00 98.25 113 ILE A CA 1
ATOM 894 C C . ILE A 1 113 ? 4.104 -2.723 3.137 1.00 98.25 113 ILE A C 1
ATOM 896 O O . ILE A 1 113 ? 4.801 -3.730 3.035 1.00 98.25 113 ILE A O 1
ATOM 900 N N . VAL A 1 114 ? 3.329 -2.296 2.146 1.00 98.00 114 VAL A N 1
ATOM 901 C CA . VAL A 1 114 ? 3.367 -2.875 0.799 1.00 98.00 114 VAL A CA 1
ATOM 902 C C . VAL A 1 114 ? 4.277 -2.006 -0.056 1.00 98.00 114 VAL A C 1
ATOM 904 O O . VAL A 1 114 ? 4.113 -0.782 -0.114 1.00 98.00 114 VAL A O 1
ATOM 907 N N . SER A 1 115 ? 5.273 -2.629 -0.684 1.00 97.81 115 SER A N 1
ATOM 908 C CA . SER A 1 115 ? 6.240 -1.902 -1.500 1.00 97.81 115 SER A CA 1
ATOM 909 C C . SER A 1 115 ? 5.601 -1.254 -2.725 1.00 97.81 115 SER A C 1
ATOM 911 O O . SER A 1 115 ? 4.529 -1.651 -3.182 1.00 97.81 115 SER A O 1
ATOM 913 N N . VAL A 1 116 ? 6.273 -0.237 -3.262 1.00 96.69 116 VAL A N 1
ATOM 914 C CA . VAL A 1 116 ? 5.925 0.336 -4.562 1.00 96.69 116 VAL A CA 1
ATOM 915 C C . VAL A 1 116 ? 5.854 -0.783 -5.620 1.00 96.69 116 VAL A C 1
ATOM 917 O O . VAL A 1 116 ? 6.762 -1.616 -5.669 1.00 96.69 116 VAL A O 1
ATOM 920 N N . PRO A 1 117 ? 4.804 -0.837 -6.462 1.00 97.00 117 PRO A N 1
ATOM 921 C CA . PRO A 1 117 ? 4.735 -1.816 -7.541 1.00 97.00 117 PRO A CA 1
ATOM 922 C C . PRO A 1 117 ? 5.759 -1.495 -8.634 1.00 97.00 117 PRO A C 1
ATOM 924 O O . PRO A 1 117 ? 6.292 -0.382 -8.698 1.00 97.00 117 PRO A O 1
ATOM 927 N N . ASP A 1 118 ?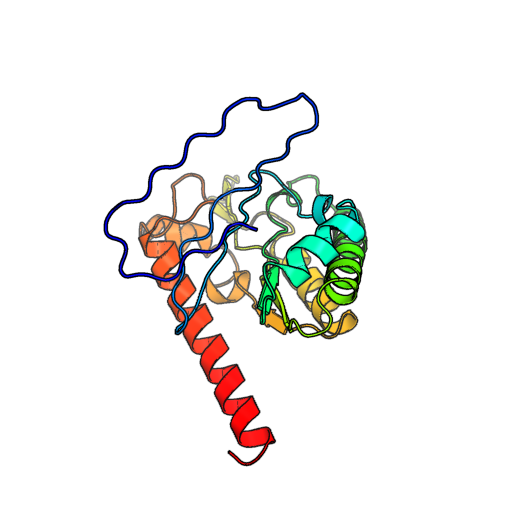 5.990 -2.438 -9.549 1.00 97.50 118 ASP A N 1
ATOM 928 C CA . ASP A 1 118 ? 6.684 -2.092 -10.786 1.00 97.50 118 ASP A CA 1
ATOM 929 C C . ASP A 1 118 ? 5.861 -1.087 -11.602 1.00 97.50 118 ASP A C 1
ATOM 931 O O . ASP A 1 118 ? 4.635 -1.164 -11.699 1.00 97.50 118 ASP A O 1
ATOM 935 N N . ARG A 1 119 ? 6.565 -0.139 -12.210 1.00 95.69 119 ARG A N 1
ATOM 936 C CA . ARG A 1 119 ? 6.017 0.836 -13.148 1.00 95.69 119 ARG A CA 1
ATOM 937 C C . ARG A 1 119 ? 6.996 0.968 -14.278 1.00 95.69 119 ARG A C 1
ATOM 939 O O . ARG A 1 119 ? 8.195 1.142 -14.041 1.00 95.69 119 ARG A O 1
ATOM 946 N N . ASN A 1 120 ? 6.508 0.879 -15.505 1.00 96.25 120 ASN A N 1
ATOM 947 C CA . ASN A 1 120 ? 7.378 0.998 -16.660 1.00 96.25 120 ASN A CA 1
ATOM 948 C C . ASN A 1 120 ? 7.130 2.302 -17.409 1.00 96.25 120 ASN A C 1
ATOM 950 O O . ASN A 1 120 ? 6.048 2.883 -17.369 1.00 96.25 120 ASN A O 1
ATOM 954 N N . GLN A 1 121 ? 8.168 2.754 -18.096 1.00 94.56 121 GLN A N 1
ATOM 955 C CA . GLN A 1 121 ? 8.147 3.914 -18.970 1.00 94.56 121 GLN A CA 1
ATOM 956 C C . GLN A 1 121 ? 8.632 3.525 -20.363 1.00 94.56 121 GLN A C 1
ATOM 958 O O . GLN A 1 121 ? 9.323 2.518 -20.542 1.00 94.56 121 GLN A O 1
ATOM 963 N N . ARG A 1 122 ? 8.265 4.335 -21.357 1.00 94.88 122 ARG A N 1
ATOM 964 C CA . ARG A 1 122 ? 8.792 4.207 -22.717 1.00 94.88 122 ARG A CA 1
ATOM 965 C C . ARG A 1 122 ? 10.179 4.843 -22.765 1.00 94.88 122 ARG A C 1
ATOM 967 O O . ARG A 1 122 ? 10.322 6.000 -22.387 1.00 94.88 122 ARG A O 1
ATOM 974 N N . THR A 1 123 ? 11.172 4.105 -23.239 1.00 93.19 123 THR A N 1
ATOM 975 C CA . THR A 1 123 ? 12.537 4.584 -23.487 1.00 93.19 123 THR A CA 1
ATOM 976 C C . THR A 1 123 ? 12.947 4.270 -24.928 1.00 93.19 123 THR A C 1
ATOM 978 O O . THR A 1 123 ? 12.199 3.620 -25.664 1.00 93.19 123 THR A O 1
ATOM 981 N N . ALA A 1 124 ? 14.139 4.717 -25.340 1.00 94.06 124 ALA A N 1
ATOM 982 C CA . ALA A 1 124 ? 14.718 4.348 -26.634 1.00 94.06 124 ALA A CA 1
ATOM 983 C C . ALA A 1 124 ? 14.893 2.821 -26.785 1.00 94.06 124 ALA A C 1
ATOM 985 O O . ALA A 1 124 ? 14.695 2.282 -27.869 1.00 94.06 124 ALA A O 1
ATOM 986 N N . ASP A 1 125 ? 15.154 2.119 -25.677 1.00 93.56 125 ASP A N 1
ATOM 987 C CA . ASP A 1 125 ? 15.363 0.664 -25.620 1.00 93.56 125 ASP A CA 1
ATOM 988 C C . ASP A 1 125 ? 14.067 -0.127 -25.339 1.00 93.56 125 ASP A C 1
ATOM 990 O O . ASP A 1 125 ? 14.101 -1.297 -24.938 1.00 93.56 125 ASP A O 1
ATOM 994 N N . GLY A 1 126 ? 12.904 0.516 -25.498 1.00 95.56 126 GLY A N 1
ATOM 995 C CA . GLY A 1 126 ? 11.581 -0.081 -25.320 1.00 95.56 126 GLY A CA 1
ATOM 996 C C . GLY A 1 126 ? 10.912 0.246 -23.982 1.00 95.56 126 GLY A C 1
ATOM 997 O O . GLY A 1 126 ? 11.124 1.295 -23.386 1.00 95.56 126 GLY A O 1
ATOM 998 N N . ILE A 1 127 ? 10.021 -0.635 -23.523 1.00 97.25 127 ILE A N 1
ATOM 999 C CA . ILE A 1 127 ? 9.332 -0.474 -22.235 1.00 97.25 127 ILE A CA 1
ATOM 1000 C C . ILE A 1 127 ? 10.228 -1.018 -21.119 1.00 97.25 127 ILE A C 1
ATOM 1002 O O . ILE A 1 127 ? 10.568 -2.203 -21.147 1.00 97.25 127 ILE A O 1
ATOM 1006 N N . LYS A 1 128 ? 10.599 -0.166 -20.158 1.00 97.06 128 LYS A N 1
ATOM 1007 C CA . LYS A 1 128 ? 11.549 -0.485 -19.075 1.00 97.06 128 LYS A CA 1
ATOM 1008 C C . LYS A 1 128 ? 11.043 -0.026 -17.717 1.00 97.06 128 LYS A C 1
ATOM 1010 O O . LYS A 1 128 ? 10.335 0.982 -17.647 1.00 97.06 128 LYS A O 1
ATOM 1015 N N . THR A 1 129 ? 11.442 -0.707 -16.643 1.00 96.25 129 THR A N 1
ATOM 1016 C CA . THR A 1 129 ? 11.184 -0.240 -15.269 1.00 96.25 129 THR A CA 1
ATOM 1017 C C . THR A 1 129 ? 11.723 1.167 -15.067 1.00 96.25 129 THR A C 1
ATOM 1019 O O . THR A 1 129 ? 12.867 1.464 -15.417 1.00 96.25 129 THR A O 1
ATOM 1022 N N . MET A 1 130 ? 10.885 2.039 -14.499 1.00 94.81 130 MET A N 1
ATOM 1023 C CA . MET A 1 130 ? 11.277 3.406 -14.185 1.00 94.81 130 MET A CA 1
ATOM 1024 C C . MET A 1 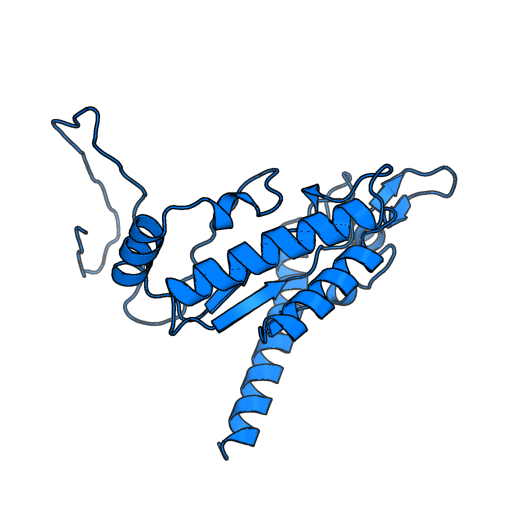130 ? 12.498 3.408 -13.255 1.00 94.81 130 MET A C 1
ATOM 1026 O O . MET A 1 130 ? 12.511 2.679 -12.253 1.00 94.81 130 MET A O 1
ATOM 1030 N N . PRO A 1 131 ? 13.510 4.250 -13.531 1.00 90.75 131 PRO A N 1
ATOM 1031 C CA . PRO A 1 131 ? 14.647 4.407 -12.640 1.00 90.75 131 PRO A CA 1
ATOM 1032 C C . PRO A 1 131 ? 14.194 4.718 -11.208 1.00 90.75 131 PRO A C 1
ATOM 1034 O O . PRO A 1 131 ? 13.417 5.637 -10.965 1.00 90.75 131 PRO A O 1
ATOM 1037 N N . GLY A 1 132 ? 14.689 3.937 -10.247 1.00 92.00 132 GLY A N 1
ATOM 1038 C CA . GLY A 1 132 ? 14.442 4.155 -8.823 1.00 92.00 132 GLY A CA 1
ATOM 1039 C C . GLY A 1 132 ? 13.280 3.381 -8.199 1.00 92.00 132 GLY A C 1
ATOM 1040 O O . GLY A 1 132 ? 13.206 3.388 -6.976 1.00 92.00 132 GLY A O 1
ATOM 1041 N N . ILE A 1 133 ? 12.446 2.660 -8.962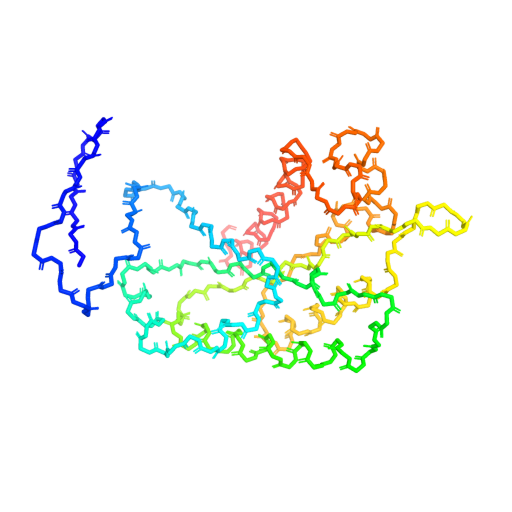 1.00 95.12 133 ILE A N 1
ATOM 1042 C CA . ILE A 1 133 ? 11.418 1.756 -8.394 1.00 95.12 133 ILE A CA 1
ATOM 1043 C C . ILE A 1 133 ? 12.057 0.725 -7.457 1.00 95.12 133 ILE A C 1
ATOM 1045 O O . ILE A 1 133 ? 11.700 0.628 -6.287 1.00 95.12 133 ILE A O 1
ATOM 1049 N N . GLU A 1 134 ? 13.064 0.012 -7.957 1.00 94.81 134 GLU A N 1
ATOM 1050 C CA . GLU A 1 134 ? 13.783 -1.018 -7.204 1.00 94.81 134 GLU A CA 1
ATOM 1051 C C . GLU A 1 134 ? 14.471 -0.438 -5.956 1.00 94.81 134 GLU A C 1
ATOM 1053 O O . GLU A 1 134 ? 14.355 -0.978 -4.857 1.00 94.81 134 GLU A O 1
ATOM 1058 N N . SER A 1 135 ? 15.107 0.731 -6.100 1.00 94.00 135 SER A N 1
ATOM 1059 C CA . SER A 1 135 ? 15.736 1.437 -4.979 1.00 94.00 135 SER A CA 1
ATOM 1060 C C . SER A 1 135 ? 14.713 1.881 -3.933 1.00 94.00 135 SER A C 1
ATOM 1062 O O . SER A 1 135 ? 14.953 1.711 -2.739 1.00 94.00 135 SER A O 1
ATOM 1064 N N . LEU A 1 136 ? 13.566 2.420 -4.352 1.00 95.69 136 LEU A N 1
ATOM 1065 C CA . LEU A 1 136 ? 12.501 2.828 -3.442 1.00 95.69 136 LEU A CA 1
ATOM 1066 C C . LEU A 1 136 ? 11.911 1.622 -2.704 1.00 95.69 136 LEU A C 1
ATOM 1068 O O . LEU A 1 136 ? 11.716 1.704 -1.493 1.00 95.69 136 LEU A O 1
ATOM 1072 N N . SER A 1 137 ? 11.701 0.500 -3.398 1.00 96.81 137 SER A N 1
ATOM 1073 C CA . SER A 1 137 ? 11.255 -0.751 -2.779 1.00 96.81 137 SER A CA 1
ATOM 1074 C C . SER A 1 137 ? 12.223 -1.198 -1.678 1.00 96.81 137 SER A C 1
ATOM 1076 O O . SER A 1 137 ? 11.777 -1.515 -0.574 1.00 96.81 137 SER A O 1
ATOM 1078 N N . ALA A 1 138 ? 13.537 -1.154 -1.930 1.00 96.06 138 ALA A N 1
ATOM 1079 C CA . ALA A 1 138 ? 14.559 -1.485 -0.933 1.00 96.06 138 ALA A CA 1
ATOM 1080 C C . ALA A 1 138 ? 14.560 -0.506 0.257 1.00 96.06 138 ALA A C 1
ATOM 1082 O O . ALA A 1 138 ? 14.626 -0.922 1.412 1.00 96.06 138 ALA A O 1
ATOM 1083 N N . TYR A 1 139 ? 14.412 0.797 0.002 1.00 96.94 139 TYR A N 1
ATOM 1084 C CA . TYR A 1 139 ? 14.279 1.799 1.062 1.00 96.94 139 TYR A CA 1
ATOM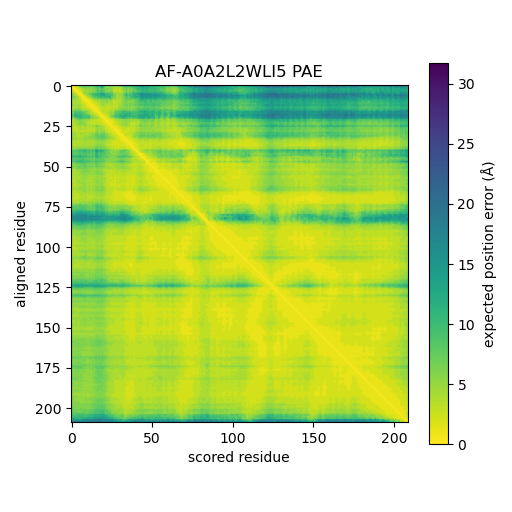 1085 C C . TYR A 1 139 ? 13.025 1.588 1.927 1.00 96.94 139 TYR A C 1
ATOM 1087 O O . TYR A 1 139 ? 13.088 1.767 3.143 1.00 96.94 139 TYR A O 1
ATOM 1095 N N . GLN A 1 140 ? 11.900 1.174 1.334 1.00 98.00 140 GLN A N 1
ATOM 1096 C CA . GLN A 1 140 ? 10.687 0.820 2.081 1.00 98.00 140 GLN A CA 1
ATOM 1097 C C . GLN A 1 140 ? 10.884 -0.430 2.943 1.00 98.00 140 GLN A C 1
ATOM 1099 O O . GLN A 1 140 ? 10.351 -0.481 4.049 1.00 98.00 140 GLN A O 1
ATOM 1104 N N . GLN A 1 141 ? 11.668 -1.404 2.474 1.00 98.25 141 GLN A N 1
ATOM 1105 C CA . GLN A 1 141 ? 12.016 -2.590 3.257 1.00 98.25 141 GLN A CA 1
ATOM 1106 C C . GLN A 1 141 ? 12.869 -2.228 4.479 1.00 98.25 141 GLN A C 1
ATOM 1108 O O . GLN A 1 141 ? 12.576 -2.676 5.586 1.00 98.25 141 GLN A O 1
ATOM 1113 N N . ILE A 1 142 ? 13.887 -1.377 4.295 1.00 97.88 142 ILE A N 1
ATOM 1114 C CA . ILE A 1 142 ? 14.723 -0.875 5.397 1.00 97.88 142 ILE A CA 1
ATOM 1115 C C . ILE A 1 142 ? 13.854 -0.130 6.413 1.00 97.88 142 ILE A C 1
ATOM 1117 O O . ILE A 1 142 ? 13.903 -0.438 7.599 1.00 97.88 142 ILE A O 1
ATOM 1121 N N . MET A 1 143 ? 12.996 0.782 5.948 1.00 97.81 143 MET A N 1
ATOM 1122 C CA . MET A 1 143 ? 12.070 1.517 6.813 1.00 97.81 143 MET A CA 1
ATOM 1123 C C . MET A 1 143 ? 11.156 0.583 7.608 1.00 97.81 143 MET A C 1
ATOM 1125 O O . MET A 1 143 ? 10.960 0.798 8.801 1.00 97.81 143 MET A O 1
ATOM 1129 N N . ALA A 1 144 ? 10.590 -0.443 6.966 1.00 98.38 144 ALA A N 1
ATOM 1130 C CA . ALA 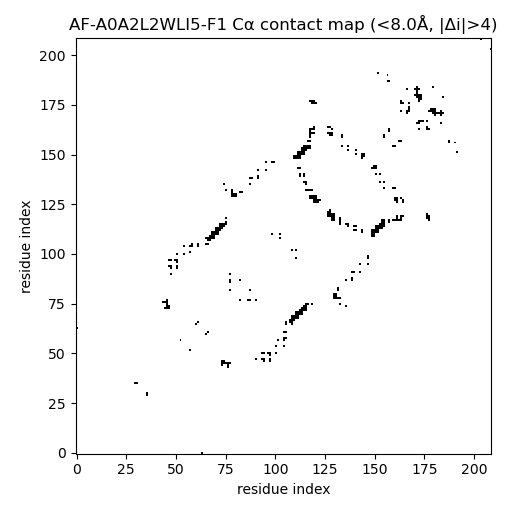A 1 144 ? 9.738 -1.412 7.643 1.00 98.38 144 ALA A CA 1
ATOM 1131 C C . ALA A 1 144 ? 10.508 -2.159 8.744 1.00 98.38 144 ALA A C 1
ATOM 1133 O O . ALA A 1 144 ? 10.014 -2.279 9.864 1.00 98.38 144 ALA A O 1
ATOM 1134 N N . SER A 1 145 ? 11.753 -2.558 8.461 1.00 98.31 145 SER A N 1
ATOM 1135 C CA . SER A 1 145 ? 12.648 -3.177 9.443 1.00 98.31 145 SER A CA 1
ATOM 1136 C C . SER A 1 145 ? 12.967 -2.242 10.615 1.00 98.31 145 SER A C 1
ATOM 1138 O O . SER A 1 145 ? 12.840 -2.647 11.767 1.00 98.31 145 SER A O 1
ATOM 1140 N N . GLU A 1 146 ? 13.355 -0.992 10.349 1.00 97.81 146 GLU A N 1
ATOM 1141 C CA . GLU A 1 146 ? 13.661 0.012 11.383 1.00 97.81 146 GLU A CA 1
ATOM 1142 C C . GLU A 1 146 ? 12.436 0.317 12.252 1.00 97.81 146 GLU A C 1
ATOM 1144 O O . GLU A 1 146 ? 12.535 0.434 13.473 1.00 97.81 146 GLU A O 1
ATOM 1149 N N . CYS A 1 147 ? 11.260 0.386 11.627 1.00 97.94 147 CYS A N 1
ATOM 1150 C CA . CYS A 1 147 ? 9.999 0.589 12.323 1.00 97.94 147 CYS A CA 1
ATOM 1151 C C . CYS A 1 147 ? 9.498 -0.676 13.031 1.00 97.94 147 CYS A C 1
ATOM 1153 O O . CYS A 1 147 ? 8.542 -0.556 13.795 1.00 97.94 147 CYS A O 1
ATOM 1155 N N . LYS A 1 148 ? 10.096 -1.853 12.797 1.00 97.38 148 LYS A N 1
ATOM 1156 C CA . LYS A 1 148 ? 9.630 -3.163 13.286 1.00 97.38 148 LYS A CA 1
ATOM 1157 C C . LYS A 1 148 ? 8.188 -3.474 12.865 1.00 97.38 148 LYS A C 1
ATOM 1159 O O . LYS A 1 148 ? 7.346 -3.811 13.691 1.00 97.38 148 LYS A O 1
ATOM 1164 N N . VAL A 1 149 ? 7.893 -3.296 11.581 1.00 97.69 149 VAL A N 1
ATOM 1165 C CA . VAL A 1 149 ? 6.588 -3.602 10.974 1.00 97.69 149 VAL A CA 1
ATOM 1166 C C . VAL A 1 149 ? 6.759 -4.594 9.834 1.00 97.69 149 VAL A C 1
ATOM 1168 O O . VAL A 1 149 ? 7.851 -4.729 9.276 1.00 97.69 149 VAL A O 1
ATOM 1171 N N . ALA A 1 150 ? 5.680 -5.285 9.475 1.00 96.88 150 ALA A N 1
ATOM 1172 C CA . ALA A 1 150 ? 5.716 -6.244 8.383 1.00 96.88 150 ALA A CA 1
ATOM 1173 C C . ALA A 1 150 ? 5.962 -5.540 7.036 1.00 96.88 150 ALA A C 1
ATOM 1175 O O . ALA A 1 150 ? 5.629 -4.365 6.847 1.00 96.88 150 ALA A O 1
ATOM 1176 N N . TYR A 1 151 ? 6.521 -6.278 6.078 1.00 97.88 151 TYR A N 1
ATOM 1177 C CA . TYR A 1 151 ? 6.785 -5.793 4.727 1.00 97.88 151 TYR A CA 1
ATOM 1178 C C . TYR A 1 151 ? 6.415 -6.842 3.682 1.00 97.88 151 TYR A C 1
ATOM 1180 O O . TYR A 1 151 ? 6.899 -7.972 3.737 1.00 97.88 151 TYR A O 1
ATOM 1188 N N . PHE A 1 152 ? 5.617 -6.444 2.694 1.00 98.06 152 PHE A N 1
ATOM 1189 C CA . PHE A 1 152 ? 5.314 -7.248 1.516 1.00 98.06 152 PHE A CA 1
ATOM 1190 C C . PHE A 1 152 ? 5.936 -6.612 0.270 1.00 98.06 152 PHE A C 1
ATOM 1192 O O . PHE A 1 152 ? 5.632 -5.473 -0.095 1.00 98.06 152 PHE A O 1
ATOM 1199 N N . ASN A 1 153 ? 6.813 -7.361 -0.399 1.00 97.94 153 ASN A N 1
ATOM 1200 C CA . ASN A 1 153 ? 7.521 -6.896 -1.588 1.00 97.94 153 ASN A CA 1
ATOM 1201 C C . ASN A 1 153 ? 6.675 -7.107 -2.853 1.00 97.94 153 ASN A C 1
ATOM 1203 O O . ASN A 1 153 ? 6.881 -8.069 -3.596 1.00 97.94 153 ASN A O 1
ATOM 1207 N N . LEU A 1 154 ? 5.734 -6.196 -3.104 1.00 98.00 154 LEU A N 1
ATOM 1208 C CA . LEU A 1 154 ? 4.868 -6.237 -4.282 1.00 98.00 154 LEU A CA 1
ATOM 1209 C C . LEU A 1 154 ? 5.666 -6.161 -5.589 1.00 98.00 154 LEU A C 1
ATOM 1211 O O . LEU A 1 154 ? 5.364 -6.899 -6.523 1.00 98.00 154 LEU A O 1
ATOM 1215 N N . PHE A 1 155 ? 6.720 -5.339 -5.644 1.00 98.12 155 PHE A N 1
ATOM 1216 C CA . PHE A 1 155 ? 7.630 -5.281 -6.796 1.00 98.12 155 PHE A CA 1
ATOM 1217 C C . PHE A 1 155 ? 8.162 -6.672 -7.173 1.00 98.12 155 PHE A C 1
ATOM 1219 O O . PHE A 1 155 ? 8.086 -7.079 -8.333 1.00 98.12 155 PHE A O 1
ATOM 1226 N N . LYS A 1 156 ? 8.644 -7.441 -6.189 1.00 97.75 156 LYS A N 1
ATOM 1227 C CA . LYS A 1 156 ? 9.116 -8.813 -6.416 1.00 97.75 156 LYS A CA 1
ATOM 1228 C C . LYS A 1 156 ? 7.967 -9.769 -6.741 1.00 97.75 156 LYS A C 1
ATOM 1230 O O . LYS A 1 156 ? 8.126 -10.580 -7.647 1.00 97.75 156 LYS A O 1
ATOM 1235 N N . ALA A 1 157 ? 6.824 -9.655 -6.062 1.00 97.25 157 ALA A N 1
ATOM 1236 C CA . ALA A 1 157 ? 5.644 -10.489 -6.320 1.00 97.25 157 ALA A CA 1
ATOM 1237 C C . ALA A 1 157 ? 5.099 -10.326 -7.751 1.00 97.25 157 ALA A C 1
ATOM 1239 O O . ALA A 1 157 ? 4.574 -11.273 -8.330 1.00 97.25 157 ALA A O 1
ATOM 1240 N N . MET A 1 158 ? 5.265 -9.148 -8.356 1.00 97.81 158 MET A N 1
ATOM 1241 C CA . MET A 1 158 ? 4.934 -8.926 -9.766 1.00 97.81 158 MET A CA 1
ATOM 1242 C C . MET A 1 158 ? 5.895 -9.632 -10.733 1.00 97.81 158 MET A C 1
ATOM 1244 O O . MET A 1 158 ? 5.514 -9.907 -11.869 1.00 97.81 158 MET A O 1
ATOM 1248 N N . GLY A 1 159 ? 7.122 -9.929 -10.298 1.00 97.31 159 GLY A N 1
ATOM 1249 C CA . GLY A 1 159 ? 8.202 -10.477 -11.124 1.00 97.31 159 GLY A CA 1
ATOM 1250 C C . GLY A 1 159 ? 9.452 -9.592 -11.185 1.00 97.31 159 GLY A C 1
ATOM 1251 O O . GLY A 1 159 ? 10.402 -9.933 -11.883 1.00 97.31 159 GLY A O 1
ATOM 1252 N N . GLY A 1 160 ? 9.482 -8.472 -10.457 1.00 97.94 160 GLY A N 1
ATOM 1253 C CA . GLY A 1 160 ? 10.619 -7.556 -10.427 1.00 97.94 160 GLY A CA 1
ATOM 1254 C C . GLY A 1 160 ? 10.673 -6.639 -11.646 1.00 97.94 160 GLY A C 1
ATOM 1255 O O . GLY A 1 160 ? 9.660 -6.069 -12.058 1.00 97.94 160 GLY A O 1
ATOM 1256 N N . ARG A 1 161 ? 11.873 -6.444 -12.198 1.00 97.75 161 ARG A N 1
ATOM 1257 C CA . ARG A 1 161 ? 12.083 -5.510 -13.307 1.00 97.75 161 ARG A CA 1
ATOM 1258 C C . ARG A 1 161 ? 11.325 -5.956 -14.562 1.00 97.75 161 ARG A C 1
ATOM 1260 O O . ARG A 1 161 ? 11.234 -7.145 -14.850 1.00 97.75 161 ARG A O 1
ATOM 1267 N N . GLU A 1 162 ? 10.768 -4.985 -15.281 1.00 98.06 162 GLU A N 1
ATOM 1268 C CA . GLU A 1 162 ? 9.950 -5.162 -16.486 1.00 98.06 162 GLU A CA 1
ATOM 1269 C C . GLU A 1 162 ? 8.692 -6.035 -16.283 1.00 98.06 162 GLU A C 1
ATOM 1271 O O . GLU A 1 162 ? 8.022 -6.411 -17.250 1.00 98.06 162 GLU A O 1
ATOM 1276 N N . SER A 1 163 ? 8.315 -6.326 -15.036 1.00 98.19 163 SER A N 1
ATOM 1277 C CA . SER A 1 163 ? 7.138 -7.140 -14.738 1.00 98.19 163 SER A CA 1
ATOM 1278 C C . SER A 1 163 ? 5.838 -6.452 -15.135 1.00 98.19 163 SER A C 1
ATOM 1280 O O . SER A 1 163 ? 4.923 -7.111 -15.628 1.00 98.19 163 SER A O 1
ATOM 1282 N N . MET A 1 164 ? 5.750 -5.126 -15.009 1.00 98.12 164 MET A N 1
ATOM 1283 C CA . MET A 1 164 ? 4.563 -4.386 -15.435 1.00 98.12 164 MET A CA 1
ATOM 1284 C C . MET A 1 164 ? 4.327 -4.520 -16.949 1.00 98.12 164 MET A C 1
ATOM 1286 O O . MET A 1 164 ? 3.198 -4.752 -17.378 1.00 98.12 164 MET A O 1
ATOM 1290 N N . LYS A 1 165 ? 5.380 -4.474 -17.771 1.00 98.12 165 LYS A N 1
ATOM 1291 C CA . LYS A 1 165 ? 5.319 -4.751 -19.215 1.00 98.12 165 LYS A CA 1
ATOM 1292 C C . LYS A 1 165 ? 4.779 -6.157 -19.473 1.00 98.12 165 LYS A C 1
ATOM 1294 O O . LYS A 1 165 ? 3.844 -6.300 -20.259 1.00 98.12 165 LYS A O 1
ATOM 1299 N N . ALA A 1 166 ? 5.313 -7.166 -18.786 1.00 98.19 166 ALA A N 1
ATOM 1300 C CA . ALA A 1 166 ? 4.846 -8.546 -18.923 1.00 98.19 166 ALA A CA 1
ATOM 1301 C C . ALA A 1 166 ? 3.364 -8.702 -18.519 1.00 98.19 166 ALA A C 1
ATOM 1303 O O . ALA A 1 166 ? 2.608 -9.445 -19.151 1.00 98.19 166 ALA A O 1
ATOM 1304 N N . LEU A 1 167 ? 2.906 -7.965 -17.500 1.00 98.19 167 LEU A N 1
ATOM 1305 C CA . LEU A 1 167 ? 1.493 -7.930 -17.112 1.00 98.19 167 LEU A CA 1
ATOM 1306 C C . LEU A 1 167 ? 0.618 -7.260 -18.180 1.00 98.19 167 LEU A C 1
ATOM 1308 O O . LEU A 1 167 ? -0.481 -7.749 -18.443 1.00 98.19 167 LEU A O 1
ATOM 1312 N N . VAL A 1 168 ? 1.086 -6.193 -18.835 1.00 98.19 168 VAL A N 1
ATOM 1313 C CA . VAL A 1 168 ? 0.367 -5.571 -19.965 1.00 98.19 168 VAL A CA 1
ATOM 1314 C C . VAL A 1 168 ? 0.223 -6.551 -21.131 1.00 98.19 168 VAL A C 1
ATOM 1316 O O . VAL A 1 168 ? -0.871 -6.682 -21.683 1.00 98.19 168 VAL A O 1
ATOM 1319 N N . GLU A 1 169 ? 1.283 -7.285 -21.477 1.00 97.88 169 GLU A N 1
ATOM 1320 C CA . GLU A 1 169 ? 1.264 -8.302 -22.543 1.00 97.88 169 GLU A CA 1
ATOM 1321 C C . GLU A 1 169 ? 0.252 -9.422 -22.253 1.00 97.88 169 GLU A C 1
ATOM 1323 O O . GLU A 1 169 ? -0.453 -9.883 -23.152 1.00 97.88 169 GLU A O 1
ATOM 1328 N N . ARG A 1 170 ? 0.095 -9.788 -20.976 1.00 97.88 170 ARG A N 1
ATOM 1329 C CA . ARG A 1 170 ? -0.893 -10.769 -20.493 1.00 97.88 170 ARG A CA 1
ATOM 1330 C C . ARG A 1 170 ? -2.298 -10.194 -20.276 1.00 97.88 170 ARG A C 1
ATOM 1332 O O . ARG A 1 170 ? -3.168 -10.915 -19.795 1.00 97.88 170 ARG A O 1
ATOM 1339 N N . LYS A 1 171 ? -2.539 -8.917 -20.605 1.00 98.00 171 LYS A N 1
ATOM 1340 C CA . LYS A 1 171 ? -3.797 -8.186 -20.333 1.00 98.00 171 LYS A CA 1
ATOM 1341 C C . LYS A 1 171 ? -4.169 -8.111 -18.842 1.00 98.00 171 LYS A C 1
ATOM 1343 O O . LYS A 1 171 ? -5.332 -7.922 -18.500 1.00 98.00 171 LYS A O 1
ATOM 1348 N N . LEU A 1 172 ? -3.180 -8.232 -17.959 1.00 97.94 172 LEU A N 1
ATOM 1349 C CA . LEU A 1 172 ? -3.326 -8.079 -16.512 1.00 97.94 172 LEU A CA 1
ATOM 1350 C C . LEU A 1 172 ? -3.063 -6.638 -16.049 1.00 97.94 172 LEU A C 1
ATOM 1352 O O . LEU A 1 172 ? -3.432 -6.285 -14.932 1.00 97.94 172 LEU A O 1
ATOM 1356 N N . ALA A 1 173 ? -2.522 -5.775 -16.906 1.00 98.06 173 ALA A N 1
ATOM 1357 C CA . ALA A 1 173 ? -2.341 -4.352 -16.636 1.00 98.06 173 ALA A CA 1
ATOM 1358 C C . ALA A 1 173 ? -2.765 -3.469 -17.819 1.00 98.06 173 ALA A C 1
ATOM 1360 O O . ALA A 1 173 ? -2.883 -3.925 -18.959 1.00 98.06 173 ALA A O 1
ATOM 1361 N N . ASN A 1 174 ? -2.991 -2.189 -17.533 1.00 96.81 174 ASN A N 1
ATOM 1362 C CA . ASN A 1 174 ? -3.363 -1.173 -18.505 1.00 96.81 174 ASN A CA 1
ATOM 1363 C C . ASN A 1 174 ? -2.160 -0.763 -19.361 1.00 96.81 174 ASN A C 1
ATOM 1365 O O . ASN A 1 174 ? -1.015 -0.741 -18.916 1.00 96.81 174 ASN A O 1
ATOM 1369 N N . LYS A 1 175 ? -2.429 -0.322 -20.595 1.00 96.25 175 LYS A N 1
ATOM 1370 C CA . LYS A 1 175 ? 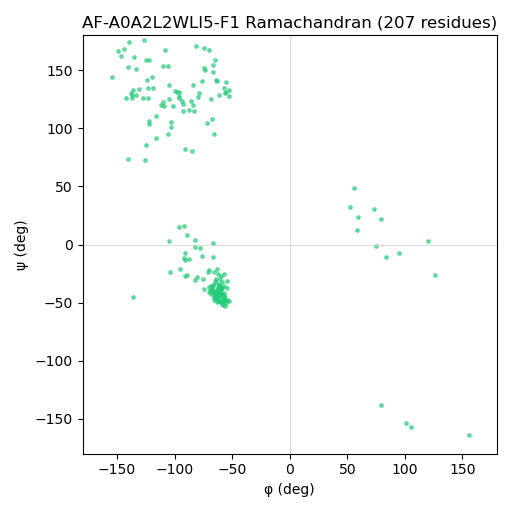-1.399 0.141 -21.548 1.00 96.25 175 LYS A CA 1
ATOM 1371 C C . LYS A 1 175 ? -0.685 1.441 -21.133 1.00 96.25 175 LYS A C 1
ATOM 1373 O O . LYS A 1 175 ? 0.158 1.932 -21.883 1.00 96.25 175 LYS A O 1
ATOM 1378 N N . ASP A 1 176 ? -1.024 1.996 -19.970 1.00 95.62 176 ASP A N 1
ATOM 1379 C CA . ASP A 1 176 ? -0.294 3.086 -19.317 1.00 95.62 176 ASP A CA 1
ATOM 1380 C C . ASP A 1 176 ? 0.928 2.599 -18.516 1.00 95.62 176 ASP A C 1
ATOM 1382 O O . ASP A 1 176 ? 1.654 3.419 -17.951 1.00 95.62 176 ASP A O 1
ATOM 1386 N N . TYR A 1 177 ? 1.150 1.277 -18.466 1.00 96.62 177 TYR A N 1
ATOM 1387 C CA . TYR A 1 177 ? 2.268 0.625 -17.782 1.00 96.62 177 TYR A CA 1
ATOM 1388 C C . TYR A 1 177 ? 2.415 1.051 -16.314 1.00 96.62 177 TYR A C 1
ATOM 1390 O O . TYR A 1 177 ? 3.525 1.138 -15.781 1.00 96.62 177 TYR A O 1
ATOM 1398 N N . THR A 1 178 ? 1.285 1.353 -15.672 1.00 95.12 178 THR A N 1
ATOM 1399 C CA . THR A 1 178 ? 1.219 1.840 -14.293 1.00 95.12 178 THR A CA 1
ATOM 1400 C C . THR A 1 178 ? 0.101 1.148 -13.518 1.00 95.12 178 THR A C 1
ATOM 1402 O O . THR A 1 178 ? 0.321 0.723 -12.386 1.00 95.12 178 THR A O 1
ATOM 1405 N N . HIS A 1 179 ? -1.093 1.020 -14.100 1.00 95.62 179 HIS A N 1
ATOM 1406 C CA . HIS A 1 179 ? -2.264 0.526 -13.376 1.00 95.62 179 HIS A CA 1
ATOM 1407 C C . HIS A 1 179 ? -2.610 -0.913 -13.757 1.00 95.62 179 HIS A C 1
ATOM 1409 O O . HIS A 1 179 ? -2.622 -1.277 -14.931 1.00 95.62 179 HIS A O 1
ATOM 1415 N N . LEU A 1 180 ? -2.944 -1.727 -12.758 1.00 96.62 180 LEU A N 1
ATOM 1416 C CA . LEU A 1 180 ? -3.432 -3.087 -12.966 1.00 96.62 180 LEU A CA 1
ATOM 1417 C C . LEU A 1 180 ? -4.870 -3.076 -13.498 1.00 96.62 180 LEU A C 1
ATOM 1419 O O . LEU A 1 180 ? -5.665 -2.191 -13.180 1.00 96.62 180 LEU A O 1
ATOM 1423 N N . SER A 1 181 ? -5.209 -4.102 -14.272 1.00 97.31 181 SER A N 1
ATOM 1424 C CA . SER A 1 181 ? -6.606 -4.468 -14.518 1.00 97.31 181 SER A CA 1
ATOM 1425 C C . SER A 1 181 ? -7.199 -5.140 -13.274 1.00 97.31 181 SER A C 1
ATOM 1427 O O . SER A 1 181 ? -6.456 -5.555 -12.382 1.00 97.31 181 SER A O 1
ATOM 1429 N N . PHE A 1 182 ? -8.520 -5.339 -13.242 1.00 96.19 182 PHE A N 1
ATOM 1430 C CA . PHE A 1 182 ? -9.156 -6.122 -12.177 1.00 96.19 182 PHE A CA 1
ATOM 1431 C C . PHE A 1 182 ? -8.543 -7.528 -12.055 1.00 96.19 182 PHE A C 1
ATOM 1433 O O . PHE A 1 182 ? -8.119 -7.916 -10.972 1.00 96.19 182 PHE A O 1
ATOM 1440 N N . GLY A 1 183 ? -8.384 -8.245 -13.175 1.00 97.62 183 GLY A N 1
ATOM 1441 C CA . GLY A 1 183 ? -7.775 -9.581 -13.179 1.00 97.62 183 GLY A CA 1
ATOM 1442 C C . GLY A 1 183 ? -6.306 -9.587 -12.741 1.00 97.62 183 GLY A C 1
ATOM 1443 O O . GLY A 1 183 ? -5.862 -10.522 -12.080 1.00 97.62 183 GLY A O 1
ATOM 1444 N N . GLY A 1 184 ? -5.552 -8.526 -13.045 1.00 97.44 184 GLY A N 1
ATOM 1445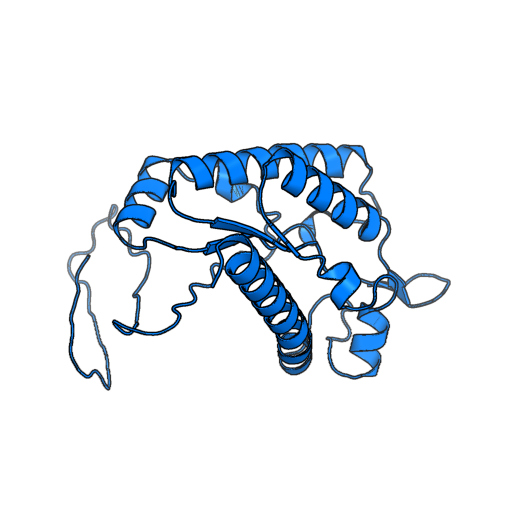 C CA . GLY A 1 184 ? -4.195 -8.352 -12.517 1.00 97.44 184 GLY A CA 1
ATOM 1446 C C . GLY A 1 184 ? -4.176 -8.126 -11.012 1.00 97.44 184 GLY A C 1
ATOM 1447 O O . GLY A 1 184 ? -3.352 -8.721 -10.321 1.00 97.44 184 GLY A O 1
ATOM 1448 N N . GLY A 1 185 ? -5.118 -7.329 -10.502 1.00 97.00 185 GLY A N 1
ATOM 1449 C CA . GLY A 1 185 ? -5.349 -7.170 -9.069 1.00 97.00 185 GLY A CA 1
ATOM 1450 C C . GLY A 1 185 ? -5.641 -8.507 -8.389 1.00 97.00 185 GLY A C 1
ATOM 1451 O O . GLY A 1 185 ? -4.968 -8.842 -7.421 1.00 97.00 185 GLY A O 1
ATOM 1452 N N . THR A 1 186 ? -6.556 -9.314 -8.940 1.00 97.56 186 THR A N 1
ATOM 1453 C CA . THR A 1 186 ? -6.865 -10.663 -8.430 1.00 97.56 186 THR A CA 1
ATOM 1454 C C . THR A 1 186 ? -5.636 -11.572 -8.423 1.00 97.56 186 THR A C 1
ATOM 1456 O O . THR A 1 186 ? -5.375 -12.242 -7.429 1.00 97.56 186 THR A O 1
ATOM 1459 N N . CYS A 1 187 ? -4.845 -11.567 -9.500 1.00 97.25 187 CYS A N 1
ATOM 1460 C CA . CYS A 1 187 ? -3.625 -12.370 -9.589 1.00 97.25 187 CYS A CA 1
ATOM 1461 C C . CYS A 1 187 ? -2.619 -12.018 -8.481 1.00 97.25 187 CYS A C 1
ATOM 1463 O O . CYS A 1 187 ? -2.085 -12.913 -7.832 1.00 97.25 187 CYS A O 1
ATOM 1465 N N . LEU A 1 188 ? -2.353 -10.727 -8.257 1.00 97.31 188 LEU A N 1
ATOM 1466 C CA . LEU A 1 188 ? -1.392 -10.301 -7.235 1.00 97.31 188 LEU A CA 1
ATOM 1467 C C . LEU A 1 188 ? -1.948 -10.433 -5.813 1.00 97.31 188 LEU A C 1
ATOM 1469 O O . LEU A 1 188 ? -1.179 -10.689 -4.888 1.00 97.31 188 LEU A O 1
ATOM 1473 N N . ALA A 1 189 ? -3.266 -10.301 -5.636 1.00 96.38 189 ALA A N 1
ATOM 1474 C CA . ALA A 1 189 ? -3.930 -10.584 -4.367 1.00 96.38 189 ALA A CA 1
ATOM 1475 C C . ALA A 1 189 ? -3.750 -12.051 -3.950 1.00 96.38 189 ALA A C 1
ATOM 1477 O O . ALA A 1 189 ? -3.574 -12.307 -2.764 1.00 96.38 189 ALA A O 1
ATOM 1478 N N . GLY A 1 190 ? -3.705 -12.989 -4.906 1.00 97.88 190 GLY A N 1
ATOM 1479 C CA . GLY A 1 190 ? -3.347 -14.388 -4.643 1.00 97.88 190 GLY A CA 1
ATOM 1480 C C . GLY A 1 190 ? -1.963 -14.523 -4.002 1.00 97.88 190 GLY A C 1
ATOM 1481 O O . GLY A 1 190 ? -1.842 -15.068 -2.913 1.00 97.88 190 GLY A O 1
ATOM 1482 N N . TYR A 1 191 ? -0.929 -13.915 -4.596 1.00 97.06 191 TYR A N 1
ATOM 1483 C CA . TYR A 1 191 ? 0.423 -13.941 -4.015 1.00 97.06 191 TYR A CA 1
ATOM 1484 C C . TYR A 1 191 ? 0.505 -13.280 -2.638 1.00 97.06 191 TYR A C 1
ATOM 1486 O O . TYR A 1 191 ? 1.264 -13.729 -1.775 1.00 97.06 191 TYR A O 1
ATOM 1494 N N . PHE A 1 192 ? -0.251 -12.196 -2.439 1.00 96.69 192 PHE A N 1
ATOM 1495 C CA . PHE A 1 192 ? -0.358 -11.550 -1.138 1.00 96.69 192 PHE A CA 1
ATOM 1496 C C . PHE A 1 192 ? -0.987 -12.490 -0.109 1.00 96.69 192 PHE A C 1
ATOM 1498 O O . PHE A 1 192 ? -0.422 -12.660 0.967 1.00 96.69 192 PHE A O 1
ATOM 1505 N N . TYR A 1 193 ? -2.115 -13.118 -0.450 1.00 96.69 193 TYR A N 1
ATOM 1506 C CA . TYR A 1 193 ? -2.825 -14.050 0.419 1.00 96.69 193 TYR A CA 1
ATOM 1507 C C . TYR A 1 193 ? -1.951 -15.247 0.795 1.00 96.69 193 TYR A C 1
ATOM 1509 O O . TYR A 1 193 ? -1.785 -15.520 1.980 1.00 96.69 193 TYR A O 1
ATOM 1517 N N . ASP A 1 194 ? -1.310 -15.889 -0.183 1.00 96.88 194 ASP A N 1
ATOM 1518 C CA . ASP A 1 194 ? -0.431 -17.038 0.064 1.00 96.88 194 ASP A CA 1
ATOM 1519 C C . ASP A 1 194 ? 0.727 -16.661 1.000 1.00 96.88 194 ASP A C 1
ATOM 1521 O O . ASP A 1 194 ? 1.053 -17.388 1.937 1.00 96.88 194 ASP A O 1
ATOM 1525 N N . SER A 1 195 ? 1.320 -15.479 0.790 1.00 95.56 195 SER A N 1
ATOM 1526 C CA . SER A 1 195 ? 2.397 -14.969 1.649 1.00 95.56 195 SER A CA 1
ATOM 1527 C C . SER A 1 195 ? 1.905 -14.624 3.055 1.00 95.56 195 SER A C 1
ATOM 1529 O O . SER A 1 195 ? 2.623 -14.841 4.031 1.00 95.56 195 SER A O 1
ATOM 1531 N N . PHE A 1 196 ? 0.692 -14.079 3.167 1.00 94.50 196 PHE A N 1
ATOM 1532 C CA . PHE A 1 196 ? 0.064 -13.751 4.442 1.00 94.50 196 PHE A CA 1
ATOM 1533 C C . PHE A 1 196 ? -0.223 -15.020 5.252 1.00 94.50 196 PHE A C 1
ATOM 1535 O O . PHE A 1 196 ? 0.163 -15.098 6.418 1.00 94.50 196 PHE A O 1
ATOM 1542 N N . MET A 1 197 ? -0.819 -16.033 4.619 1.00 95.75 197 MET A N 1
ATOM 1543 C CA . MET A 1 197 ? -1.114 -17.321 5.248 1.00 95.75 197 MET A CA 1
ATOM 1544 C C . MET A 1 197 ? 0.162 -18.058 5.654 1.00 95.75 197 MET A C 1
ATOM 1546 O O . MET A 1 197 ? 0.249 -18.525 6.782 1.00 95.75 197 MET A O 1
ATOM 1550 N N . ALA A 1 198 ? 1.199 -18.059 4.812 1.00 94.81 198 ALA A N 1
ATOM 1551 C CA . ALA A 1 198 ? 2.496 -18.621 5.192 1.00 94.81 198 ALA A CA 1
ATOM 1552 C C . ALA A 1 198 ? 3.104 -17.913 6.420 1.00 94.81 198 ALA A C 1
ATOM 1554 O O . ALA A 1 198 ? 3.719 -18.550 7.275 1.00 94.81 198 ALA A O 1
ATOM 1555 N N . GLY A 1 199 ? 2.934 -16.591 6.533 1.00 92.38 199 GLY A N 1
ATOM 1556 C CA . GLY A 1 199 ? 3.326 -15.833 7.723 1.00 92.38 199 GLY A CA 1
ATOM 1557 C C . GLY A 1 199 ? 2.533 -16.233 8.970 1.00 92.38 199 GLY A C 1
ATOM 1558 O O . GLY A 1 199 ? 3.121 -16.394 10.040 1.00 92.38 199 GLY A O 1
ATOM 1559 N N . TYR A 1 200 ? 1.224 -16.432 8.824 1.00 92.62 200 TYR A N 1
ATOM 1560 C CA . TYR A 1 200 ? 0.346 -16.901 9.896 1.00 92.62 200 TYR A CA 1
ATOM 1561 C C . TYR A 1 200 ? 0.703 -18.317 10.366 1.00 92.62 200 TYR A C 1
ATOM 1563 O O . TYR A 1 200 ? 0.828 -18.541 11.568 1.00 92.62 200 TYR A O 1
ATOM 1571 N N . ASP A 1 201 ? 0.957 -19.244 9.444 1.00 95.31 201 ASP A N 1
ATOM 1572 C CA . ASP A 1 201 ? 1.371 -20.610 9.776 1.00 95.31 201 ASP A CA 1
ATOM 1573 C C . ASP A 1 201 ? 2.704 -20.607 10.536 1.00 95.31 201 ASP A C 1
ATOM 1575 O O . ASP A 1 201 ? 2.833 -21.246 11.578 1.00 95.31 201 ASP A O 1
ATOM 1579 N N . ASN A 1 202 ? 3.683 -19.812 10.087 1.00 93.38 202 ASN A N 1
ATOM 1580 C CA . ASN A 1 202 ? 4.948 -19.638 10.808 1.00 93.38 202 ASN A CA 1
ATOM 1581 C C . ASN A 1 202 ? 4.745 -19.080 12.225 1.00 93.38 202 ASN A C 1
ATOM 1583 O O . ASN A 1 202 ? 5.447 -19.487 13.153 1.00 93.38 202 ASN A O 1
ATOM 1587 N N . TYR A 1 203 ? 3.799 -18.153 12.402 1.00 91.75 203 TYR A N 1
ATOM 1588 C CA . TYR A 1 203 ? 3.452 -17.637 13.722 1.00 91.75 203 TYR A CA 1
ATOM 1589 C C . TYR A 1 203 ? 2.854 -18.732 14.612 1.00 91.75 203 TYR A C 1
ATOM 1591 O O . TYR A 1 203 ? 3.325 -18.889 15.738 1.00 91.75 203 TYR A O 1
ATOM 1599 N N . LYS A 1 204 ? 1.913 -19.537 14.105 1.00 95.06 204 LYS A N 1
ATOM 1600 C CA . LYS A 1 204 ? 1.338 -20.678 14.840 1.00 95.06 204 LYS A CA 1
ATOM 1601 C C . LYS A 1 204 ? 2.400 -21.656 15.323 1.00 95.06 204 LYS A C 1
ATOM 1603 O O . LYS A 1 204 ? 2.515 -21.893 16.525 1.00 95.06 204 LYS A O 1
ATOM 1608 N N . TYR A 1 205 ? 3.290 -22.069 14.421 1.00 93.50 205 TYR A N 1
ATOM 1609 C CA . TYR A 1 205 ? 4.423 -22.916 14.787 1.00 93.50 205 TYR A CA 1
ATOM 1610 C C . TYR A 1 205 ? 5.309 -22.281 15.868 1.00 93.50 205 TYR A C 1
ATOM 1612 O O . TYR A 1 205 ? 5.819 -22.987 16.736 1.00 93.50 205 TYR A O 1
ATOM 1620 N N . SER A 1 206 ? 5.492 -20.955 15.848 1.00 91.94 206 SER A N 1
ATOM 1621 C CA . SER A 1 206 ? 6.316 -20.262 16.848 1.00 91.94 206 SER A CA 1
ATOM 1622 C C . SER A 1 206 ? 5.693 -20.218 18.248 1.00 91.94 206 SER A C 1
ATOM 1624 O O . SER A 1 206 ? 6.427 -20.064 19.225 1.00 91.94 206 SER A O 1
ATOM 1626 N N . ILE A 1 207 ? 4.369 -20.375 18.352 1.00 94.44 207 ILE A N 1
ATOM 1627 C CA . ILE A 1 207 ? 3.630 -20.416 19.623 1.00 94.44 207 ILE A CA 1
ATOM 1628 C C . ILE A 1 207 ? 3.186 -21.833 20.022 1.00 94.44 207 ILE A C 1
ATOM 1630 O O . ILE A 1 207 ? 2.562 -21.997 21.067 1.00 94.44 207 ILE A O 1
ATOM 1634 N N . GLY A 1 208 ? 3.551 -22.856 19.241 1.00 86.25 208 GLY A N 1
ATOM 1635 C CA . GLY A 1 208 ? 3.222 -24.255 19.527 1.00 86.25 208 GLY A CA 1
ATOM 1636 C C . GLY A 1 208 ? 1.794 -24.668 19.157 1.00 86.25 208 GLY A C 1
ATOM 1637 O O . GLY A 1 208 ? 1.303 -25.651 19.714 1.00 86.25 208 GLY A O 1
ATOM 1638 N N . GLU A 1 209 ? 1.149 -23.929 18.250 1.00 70.69 209 GLU A N 1
ATOM 1639 C CA . GLU A 1 209 ? -0.118 -24.302 17.599 1.00 70.69 209 GLU A CA 1
ATOM 1640 C C . GLU A 1 209 ? 0.096 -25.002 16.252 1.00 70.69 209 GLU A C 1
ATOM 1642 O O . GLU A 1 209 ? 1.098 -24.692 15.563 1.00 70.69 209 GLU A O 1
#

Mean predicted aligned error: 4.78 Å

Solvent-accessible surface area (backbone atoms only — not comparable to full-atom values): 12589 Å² total; per-residue (Å²): 134,90,84,85,93,72,97,75,91,77,88,87,88,84,90,76,88,82,53,96,87,65,83,83,92,79,84,89,87,84,66,100,68,86,86,87,84,87,83,88,82,60,87,83,49,57,59,55,64,60,51,67,54,54,64,66,60,46,36,54,44,29,74,78,54,73,54,66,65,48,76,48,75,44,42,64,66,64,61,40,96,83,54,48,72,68,57,49,53,54,48,48,59,42,48,51,47,26,52,54,51,47,41,72,40,36,75,82,30,44,49,34,39,34,32,28,59,46,37,34,40,85,51,98,94,40,77,36,51,43,68,56,48,70,58,46,30,52,52,48,48,52,50,21,58,77,70,71,38,46,70,44,60,42,23,56,73,62,60,31,78,45,21,32,54,55,30,33,78,69,65,22,24,38,96,74,29,64,50,67,30,72,68,28,47,55,56,52,48,48,57,50,48,56,54,50,51,53,51,50,52,54,48,32,55,74,73,75,92

pLDDT: mean 92.4, std 6.14, range [69.56, 98.38]